Protein AF-A0A1G9N331-F1 (afdb_monomer_lite)

Organism: NCBI:txid380244

Secondary structure (DSSP, 8-state):
-HHHHHHHHHS-HHHHHHHHHHHHHHHHHHHHHTTTS-TTHHHHHHHHHHHHHHHHHHHHHHHHHHHHHHHHHHHHHHHHHHHHHHHHHHHTT--HHHHHHHHGGG--GGGHHHHHHHHHHHHHHHHHT--HHHHHHHHHHHHHHHHHHHHHHHHHHHHHHHHHHHHHHHHHHHHHHHHHTT--HHHHHHHSHHHHHHHHHHHHHHHHHHHHHHHHHHHHHTTT-

InterPro domains:
  IPR018076 Type II secretion system protein GspF domain [PF00482] (65-177)

Foldseek 3Di:
DVVVVVCVVPPDPPVVLVVVVVVLVVVVVVLVVVPPDDPPPPVLVVLSVVVSVVVVVVSVVVVVVVVLVVLLVVLLVQLLVLLVVLLVCLVVVDDNVVSCVVSVVVRDPSCVVLVVVLVVQVVVCVVVVHRNSVSSVVSSVVSVVVVVVVVVVVVVCPVVVVVVVVVVCVVVVVLVVCVVVVVVLVCCLRVPPVNVVVVVVVVVVVVVVVVVVVVVVVVVVPPPD

Radius of gyration: 25.59 Å; chains: 1; bounding box: 57×34×75 Å

Structure (mmCIF, N/CA/C/O backbone):
data_AF-A0A1G9N331-F1
#
_entry.id   AF-A0A1G9N331-F1
#
loop_
_atom_site.group_PDB
_atom_site.id
_atom_site.type_symbol
_atom_site.label_atom_id
_atom_site.label_alt_id
_atom_site.label_comp_id
_atom_site.label_asym_id
_atom_site.label_entity_id
_atom_site.label_seq_id
_atom_site.pdbx_PDB_ins_code
_atom_site.Cartn_x
_atom_site.Cartn_y
_atom_site.Cartn_z
_atom_site.occupancy
_atom_site.B_iso_or_equiv
_atom_site.auth_seq_id
_atom_site.auth_comp_id
_atom_site.auth_asym_id
_atom_site.auth_atom_id
_atom_site.pdbx_PDB_model_num
ATOM 1 N N . MET A 1 1 ? -14.350 14.350 -18.917 1.00 38.38 1 MET A N 1
ATOM 2 C CA . MET A 1 1 ? -12.890 14.160 -19.118 1.00 38.38 1 MET A CA 1
ATOM 3 C C . MET A 1 1 ? -12.088 14.062 -17.814 1.00 38.38 1 MET A C 1
ATOM 5 O O . MET A 1 1 ? -11.029 13.454 -17.820 1.00 38.38 1 MET A O 1
ATOM 9 N N . THR A 1 2 ? -12.595 14.549 -16.679 1.00 38.03 2 THR A N 1
ATOM 10 C CA . THR A 1 2 ? -11.965 14.424 -15.346 1.00 38.03 2 THR A CA 1
ATOM 11 C C . THR A 1 2 ? -12.085 13.024 -14.714 1.00 38.03 2 THR A C 1
ATOM 13 O O . THR A 1 2 ? -11.210 12.619 -13.955 1.00 38.03 2 THR A O 1
ATOM 16 N N . ALA A 1 3 ? -13.096 12.228 -15.088 1.00 32.97 3 ALA A N 1
ATOM 17 C CA . ALA A 1 3 ? -13.290 10.868 -14.565 1.00 32.97 3 ALA A CA 1
ATOM 18 C C . ALA A 1 3 ? -12.262 9.836 -15.086 1.00 32.97 3 ALA A C 1
ATOM 20 O O . ALA A 1 3 ? -11.866 8.936 -14.351 1.00 32.97 3 ALA A O 1
ATOM 21 N N . ILE A 1 4 ? -11.771 9.991 -16.323 1.00 37.34 4 ILE A N 1
ATOM 22 C CA . ILE A 1 4 ? -10.783 9.076 -16.934 1.00 37.34 4 ILE A CA 1
ATOM 23 C C . ILE A 1 4 ? -9.375 9.345 -16.375 1.00 37.34 4 ILE A C 1
ATOM 25 O O . ILE A 1 4 ? -8.626 8.409 -16.104 1.00 37.34 4 ILE A O 1
ATOM 29 N N . ALA A 1 5 ? -9.041 10.614 -16.110 1.00 38.59 5 ALA A N 1
ATOM 30 C CA . ALA A 1 5 ? -7.791 10.996 -15.451 1.00 38.59 5 ALA A CA 1
ATOM 31 C C . ALA A 1 5 ? -7.745 10.523 -13.985 1.00 38.59 5 ALA A C 1
ATOM 33 O O . ALA A 1 5 ? -6.721 10.012 -13.531 1.00 38.59 5 ALA A O 1
ATOM 34 N N . ASN A 1 6 ? -8.874 10.596 -13.267 1.00 37.88 6 ASN A N 1
ATOM 35 C CA . ASN A 1 6 ? -8.968 10.105 -11.890 1.00 37.88 6 ASN A CA 1
ATOM 36 C C . ASN A 1 6 ? -8.906 8.563 -11.810 1.00 37.88 6 ASN A C 1
ATOM 38 O O . ASN A 1 6 ? -8.289 8.009 -10.898 1.00 37.88 6 ASN A O 1
ATOM 42 N N . ALA A 1 7 ? -9.454 7.862 -12.813 1.00 34.66 7 ALA A N 1
ATOM 43 C CA . ALA A 1 7 ? -9.348 6.406 -12.948 1.00 34.66 7 ALA A CA 1
ATOM 44 C C . ALA A 1 7 ? -7.924 5.927 -13.302 1.00 34.66 7 ALA A C 1
ATOM 46 O O . ALA A 1 7 ? -7.524 4.827 -12.913 1.00 34.66 7 ALA A O 1
ATOM 47 N N . LEU A 1 8 ? -7.120 6.747 -13.993 1.00 40.50 8 LEU A N 1
ATOM 48 C CA . LEU A 1 8 ? -5.721 6.413 -14.288 1.00 40.50 8 LEU A CA 1
ATOM 49 C C . LEU A 1 8 ? -4.805 6.535 -13.060 1.00 40.50 8 LEU A C 1
ATOM 51 O O . LEU A 1 8 ? -3.861 5.756 -12.929 1.00 40.50 8 LEU A O 1
ATOM 55 N N . ILE A 1 9 ? -5.094 7.469 -12.150 1.00 45.03 9 ILE A N 1
ATOM 56 C CA . ILE A 1 9 ? -4.249 7.755 -10.979 1.00 45.03 9 ILE A CA 1
ATOM 57 C C . ILE A 1 9 ? -4.541 6.796 -9.813 1.00 45.03 9 ILE A C 1
ATOM 59 O O . ILE A 1 9 ? -3.633 6.452 -9.053 1.00 45.03 9 ILE A O 1
ATOM 63 N N . THR A 1 10 ? -5.773 6.291 -9.700 1.00 42.69 10 THR A N 1
ATOM 64 C CA . THR A 1 10 ? -6.172 5.389 -8.606 1.00 42.69 10 THR A CA 1
ATOM 65 C C . THR A 1 10 ? -5.972 3.901 -8.913 1.00 42.69 10 THR A C 1
ATOM 67 O O . THR A 1 10 ? -5.776 3.123 -7.980 1.00 42.69 10 THR A O 1
ATOM 70 N N . HIS A 1 11 ? -5.936 3.472 -10.186 1.00 41.09 11 HIS A N 1
ATOM 71 C CA . HIS A 1 11 ? -6.131 2.047 -10.498 1.00 41.09 11 HIS A CA 1
ATOM 72 C C . HIS A 1 11 ? -4.949 1.243 -11.070 1.00 41.09 11 HIS A C 1
ATOM 74 O O . HIS A 1 11 ? -5.120 0.066 -11.405 1.00 41.09 11 HIS A O 1
ATOM 80 N N . ARG A 1 12 ? -3.743 1.800 -11.210 1.00 43.41 12 ARG A N 1
ATOM 81 C CA . ARG A 1 12 ? -2.791 1.254 -12.200 1.00 43.41 12 ARG A CA 1
ATOM 82 C C . ARG A 1 12 ? -1.370 0.864 -11.711 1.00 43.41 12 ARG A C 1
ATOM 84 O O . ARG A 1 12 ? -0.446 0.976 -12.508 1.00 43.41 12 ARG A O 1
ATOM 91 N N . PRO A 1 13 ? -1.133 0.272 -10.510 1.00 45.81 13 PRO A N 1
ATOM 92 C CA . PRO A 1 13 ? 0.131 -0.451 -10.284 1.00 45.81 13 PRO A CA 1
ATOM 93 C C . PRO A 1 13 ? 0.206 -1.733 -11.135 1.00 45.81 13 PRO A C 1
ATOM 95 O O . PRO A 1 13 ? 1.289 -2.214 -11.451 1.00 45.81 13 PRO A O 1
ATOM 98 N N . LYS A 1 14 ? -0.951 -2.274 -11.554 1.00 44.72 14 LYS A N 1
ATOM 99 C CA . LYS A 1 14 ? -1.015 -3.473 -12.396 1.00 44.72 14 LYS A CA 1
ATOM 100 C C . LYS A 1 14 ? -0.490 -3.232 -13.813 1.00 44.72 14 LYS A C 1
ATOM 102 O O . LYS A 1 14 ? 0.102 -4.129 -14.393 1.00 44.72 14 LYS A O 1
ATOM 107 N N . THR A 1 15 ? -0.651 -2.034 -14.372 1.00 43.09 15 THR A N 1
ATOM 108 C CA . THR A 1 15 ? -0.362 -1.811 -15.800 1.00 43.09 15 THR A CA 1
ATOM 109 C C . THR A 1 15 ? 0.991 -1.204 -16.079 1.00 43.09 15 THR A C 1
ATOM 111 O O . THR A 1 15 ? 1.463 -1.330 -17.198 1.00 43.09 15 THR A O 1
ATOM 114 N N . THR A 1 16 ? 1.633 -0.586 -15.089 1.00 46.25 16 THR A N 1
ATOM 115 C CA . THR A 1 16 ? 3.053 -0.250 -15.206 1.00 46.25 16 THR A CA 1
ATOM 116 C C . THR A 1 16 ? 3.888 -1.527 -15.212 1.00 46.25 16 THR A C 1
ATOM 118 O O . THR A 1 16 ? 4.772 -1.658 -16.044 1.00 46.25 16 THR A O 1
ATOM 121 N N . ALA A 1 17 ? 3.544 -2.527 -14.394 1.00 43.28 17 ALA A N 1
ATOM 122 C CA . ALA A 1 17 ? 4.215 -3.828 -14.421 1.00 43.28 17 ALA A CA 1
ATOM 123 C C . ALA A 1 17 ? 3.893 -4.651 -15.679 1.00 43.28 17 ALA A C 1
ATOM 125 O O . ALA A 1 17 ? 4.803 -5.230 -16.260 1.00 43.28 17 ALA A O 1
ATOM 126 N N . ILE A 1 18 ? 2.633 -4.666 -16.140 1.00 48.22 18 ILE A N 1
ATOM 127 C CA . ILE A 1 18 ? 2.272 -5.300 -17.424 1.00 48.22 18 ILE A CA 1
ATOM 128 C C . ILE A 1 18 ? 2.959 -4.571 -18.587 1.00 48.22 18 ILE A C 1
ATOM 130 O O . ILE A 1 18 ? 3.448 -5.225 -19.496 1.00 48.22 18 ILE A O 1
ATOM 134 N N . GLY A 1 19 ? 3.067 -3.239 -18.536 1.00 45.56 19 GLY A N 1
ATOM 135 C CA . GLY A 1 19 ? 3.782 -2.441 -19.532 1.00 45.56 19 GLY A CA 1
ATOM 136 C C . GLY A 1 19 ? 5.286 -2.717 -19.551 1.00 45.56 19 GLY A C 1
ATOM 137 O O . GLY A 1 19 ? 5.849 -2.884 -20.623 1.00 45.56 19 GLY A O 1
ATOM 138 N N . ILE A 1 20 ? 5.924 -2.849 -18.384 1.00 51.94 20 ILE A N 1
ATOM 139 C CA . ILE A 1 20 ? 7.349 -3.198 -18.269 1.00 51.94 20 ILE A CA 1
ATOM 140 C C . ILE A 1 20 ? 7.597 -4.645 -18.720 1.00 51.94 20 ILE A C 1
ATOM 142 O O . ILE A 1 20 ? 8.563 -4.900 -19.431 1.00 51.94 20 ILE A O 1
ATOM 146 N N . ALA A 1 21 ? 6.719 -5.589 -18.367 1.00 45.75 21 ALA A N 1
ATOM 147 C CA . ALA A 1 21 ? 6.826 -6.985 -18.791 1.00 45.75 21 ALA A CA 1
ATOM 148 C C . ALA A 1 21 ? 6.583 -7.156 -20.300 1.00 45.75 21 ALA A C 1
ATOM 150 O O . ALA A 1 21 ? 7.308 -7.900 -20.953 1.00 45.75 21 ALA A O 1
ATOM 151 N N . LEU A 1 22 ? 5.609 -6.435 -20.866 1.00 52.19 22 LEU A N 1
ATOM 152 C CA . LEU A 1 22 ? 5.358 -6.409 -22.308 1.00 52.19 22 LEU A CA 1
ATOM 153 C C . LEU A 1 22 ? 6.488 -5.712 -23.063 1.00 52.19 22 LEU A C 1
ATOM 155 O O . LEU A 1 22 ? 6.884 -6.203 -24.111 1.00 52.19 22 LEU A O 1
ATOM 159 N N . ALA A 1 23 ? 7.048 -4.625 -22.525 1.00 52.62 23 ALA A N 1
ATOM 160 C CA . ALA A 1 23 ? 8.213 -3.966 -23.108 1.00 52.62 23 ALA A CA 1
ATOM 161 C C . ALA A 1 23 ? 9.439 -4.888 -23.085 1.00 52.62 23 ALA A C 1
ATOM 163 O O . ALA A 1 23 ? 10.118 -5.008 -24.097 1.00 52.62 23 ALA A O 1
ATOM 164 N N . ALA A 1 24 ? 9.680 -5.602 -21.980 1.00 50.00 24 ALA A N 1
ATOM 165 C CA . ALA A 1 24 ? 10.764 -6.577 -21.869 1.00 50.00 24 ALA A CA 1
ATOM 166 C C . ALA A 1 24 ? 10.575 -7.776 -22.817 1.00 50.00 24 ALA A C 1
ATOM 168 O O . ALA A 1 24 ? 11.527 -8.198 -23.469 1.00 50.00 24 ALA A O 1
ATOM 169 N N . ALA A 1 25 ? 9.350 -8.295 -22.943 1.00 46.41 25 ALA A N 1
ATOM 170 C CA . ALA A 1 25 ? 9.028 -9.382 -23.867 1.00 46.41 25 ALA A CA 1
ATOM 171 C C . ALA A 1 25 ? 9.125 -8.943 -25.339 1.00 46.41 25 ALA A C 1
ATOM 173 O O . ALA A 1 25 ? 9.640 -9.691 -26.168 1.00 46.41 25 ALA A O 1
ATOM 174 N N . ALA A 1 26 ? 8.689 -7.721 -25.660 1.00 54.09 26 ALA A N 1
ATOM 175 C CA . ALA A 1 26 ? 8.801 -7.142 -26.996 1.00 54.09 26 ALA A CA 1
ATOM 176 C C . ALA A 1 26 ? 10.262 -6.861 -27.372 1.00 54.09 26 ALA A C 1
ATOM 178 O O . ALA A 1 26 ? 10.667 -7.176 -28.486 1.00 54.09 26 ALA A O 1
ATOM 179 N N . LEU A 1 27 ? 11.074 -6.359 -26.436 1.00 55.78 27 LEU A N 1
ATOM 180 C CA . LEU A 1 27 ? 12.519 -6.189 -26.615 1.00 55.78 27 LEU A CA 1
ATOM 181 C C . LEU A 1 27 ? 13.223 -7.531 -26.830 1.00 55.78 27 LEU A C 1
ATOM 183 O O . LEU A 1 27 ? 14.037 -7.638 -27.741 1.00 55.78 27 LEU A O 1
ATOM 187 N N . ALA A 1 28 ? 12.874 -8.567 -26.061 1.00 51.00 28 ALA A N 1
ATOM 188 C CA . ALA A 1 28 ? 13.423 -9.912 -26.237 1.00 51.00 28 ALA A CA 1
ATOM 189 C C . ALA A 1 28 ? 13.033 -10.534 -27.593 1.00 51.00 28 ALA A C 1
ATOM 191 O O . ALA A 1 28 ? 13.874 -11.139 -28.260 1.00 51.00 28 ALA A O 1
ATOM 192 N N . ALA A 1 29 ? 11.784 -10.348 -28.031 1.00 51.22 29 ALA A N 1
ATOM 193 C CA . ALA A 1 29 ? 11.304 -10.812 -29.333 1.00 51.22 29 ALA A CA 1
ATOM 194 C C . ALA A 1 29 ? 11.951 -10.045 -30.501 1.00 51.22 29 ALA A C 1
ATOM 196 O O . ALA A 1 29 ? 12.333 -10.647 -31.505 1.00 51.22 29 ALA A O 1
ATOM 197 N N . TRP A 1 30 ? 12.145 -8.732 -30.353 1.00 54.28 30 TRP A N 1
ATOM 198 C CA . TRP A 1 30 ? 12.809 -7.886 -31.347 1.00 54.28 30 TRP A CA 1
ATOM 199 C C . TRP A 1 30 ? 14.305 -8.214 -31.485 1.00 54.28 30 TRP A C 1
ATOM 201 O O . TRP A 1 30 ? 14.827 -8.278 -32.601 1.00 54.28 30 TRP A O 1
ATOM 211 N N . PHE A 1 31 ? 14.972 -8.538 -30.371 1.00 48.50 31 PHE A N 1
ATOM 212 C CA . PHE A 1 31 ? 16.361 -9.011 -30.350 1.00 48.50 31 PHE A CA 1
ATOM 213 C C . PHE A 1 31 ? 16.531 -10.402 -30.967 1.00 48.50 31 PHE A C 1
ATOM 215 O O . PHE A 1 31 ? 17.514 -10.657 -31.663 1.00 48.50 31 PHE A O 1
ATOM 222 N N . ALA A 1 32 ? 15.569 -11.305 -30.756 1.00 50.97 32 ALA A N 1
ATOM 223 C CA . ALA A 1 32 ? 15.568 -12.608 -31.415 1.00 50.97 32 ALA A CA 1
ATOM 224 C C . ALA A 1 32 ? 15.441 -12.479 -32.948 1.00 50.97 32 ALA A C 1
ATOM 226 O O . ALA A 1 32 ? 16.007 -13.298 -33.671 1.00 50.97 32 ALA A O 1
ATOM 227 N N . GLY A 1 33 ? 14.773 -11.425 -33.437 1.00 46.41 33 GLY A N 1
ATOM 228 C CA . GLY A 1 33 ? 14.675 -11.087 -34.862 1.00 46.41 33 GLY A CA 1
ATOM 229 C C . GLY A 1 33 ? 15.947 -10.476 -35.471 1.00 46.41 33 GLY A C 1
ATOM 230 O O . GLY A 1 33 ? 16.222 -10.706 -36.645 1.00 46.41 33 GLY A O 1
ATOM 231 N N . HIS A 1 34 ? 16.780 -9.777 -34.687 1.00 50.09 34 HIS A N 1
ATOM 232 C CA . HIS A 1 34 ? 18.046 -9.167 -35.145 1.00 50.09 34 HIS A CA 1
ATOM 233 C C . HIS A 1 34 ? 19.212 -10.167 -35.322 1.00 50.09 34 HIS A C 1
ATOM 235 O O . HIS A 1 34 ? 20.331 -9.780 -35.661 1.00 50.09 34 HIS A O 1
ATOM 241 N N . ARG A 1 35 ? 18.964 -11.473 -35.138 1.00 48.59 35 ARG A N 1
ATOM 242 C CA . ARG A 1 35 ? 19.955 -12.569 -35.169 1.00 48.59 35 ARG A CA 1
ATOM 243 C C . ARG A 1 35 ? 20.689 -12.786 -36.502 1.00 48.59 35 ARG A C 1
ATOM 245 O O . ARG A 1 35 ? 21.523 -13.685 -36.561 1.00 48.59 35 ARG A O 1
ATOM 252 N N . HIS A 1 36 ? 20.427 -12.017 -37.558 1.00 51.34 36 HIS A N 1
ATOM 253 C CA . HIS A 1 36 ? 20.862 -12.402 -38.902 1.00 51.34 36 HIS A CA 1
ATOM 254 C C . HIS A 1 36 ? 22.159 -11.781 -39.457 1.00 51.34 36 HIS A C 1
ATOM 256 O O . HIS A 1 36 ? 22.556 -12.236 -40.526 1.00 51.34 36 HIS A O 1
ATOM 262 N N . GLN A 1 37 ? 22.859 -10.823 -38.812 1.00 53.22 37 GLN A N 1
ATOM 263 C CA . GLN A 1 37 ? 23.990 -10.142 -39.502 1.00 53.22 37 GLN A CA 1
ATOM 264 C C . GLN A 1 37 ? 25.294 -9.801 -38.730 1.00 53.22 37 GLN A C 1
ATOM 266 O O . GLN A 1 37 ? 26.187 -9.227 -39.345 1.00 53.22 37 GLN A O 1
ATOM 271 N N . GLY A 1 38 ? 25.524 -10.180 -37.461 1.00 47.31 38 GLY A N 1
ATOM 272 C CA . GLY A 1 38 ? 26.786 -9.802 -36.779 1.00 47.31 38 GLY A CA 1
ATOM 273 C C . GLY A 1 38 ? 27.326 -10.800 -35.749 1.00 47.31 38 GLY A C 1
ATOM 274 O O . GLY A 1 38 ? 26.623 -11.190 -34.822 1.00 47.31 38 GLY A O 1
ATOM 275 N N . GLY A 1 39 ? 28.606 -11.175 -35.870 1.00 49.06 39 GLY A N 1
ATOM 276 C CA . GLY A 1 39 ? 29.323 -12.173 -35.051 1.00 49.06 39 GLY A CA 1
ATOM 277 C C . GLY A 1 39 ? 29.582 -11.830 -33.570 1.00 49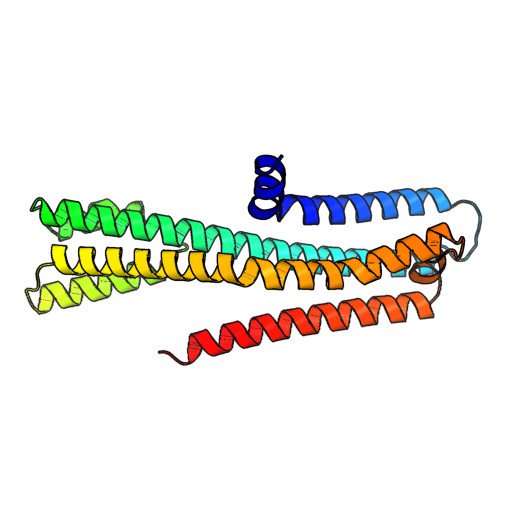.06 39 GLY A C 1
ATOM 278 O O . GLY A 1 39 ? 30.444 -12.446 -32.954 1.00 49.06 39 GLY A O 1
ATOM 279 N N . LEU A 1 40 ? 28.848 -10.883 -32.978 1.00 52.09 40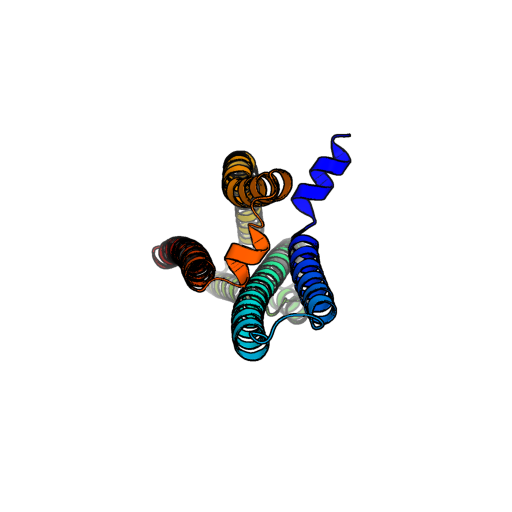 LEU A N 1
ATOM 280 C CA . LEU A 1 40 ? 28.950 -10.482 -31.559 1.00 52.09 40 LEU A CA 1
ATOM 281 C C . LEU A 1 40 ? 27.815 -11.058 -30.676 1.00 52.09 40 LEU A C 1
ATOM 283 O O . LEU A 1 40 ? 27.674 -10.706 -29.504 1.00 52.09 40 LEU A O 1
ATOM 287 N N . GLY A 1 41 ? 27.009 -11.969 -31.231 1.00 54.16 41 GLY A N 1
ATOM 288 C CA . GLY A 1 41 ? 25.762 -12.488 -30.652 1.00 54.16 41 GLY A CA 1
ATOM 289 C C . GLY A 1 41 ? 25.787 -13.084 -29.228 1.00 54.16 41 GLY A C 1
ATOM 290 O O . GLY A 1 41 ? 24.791 -12.907 -28.527 1.00 54.16 41 GLY A O 1
ATOM 291 N N . PRO A 1 42 ? 26.846 -13.766 -28.741 1.00 57.59 42 PRO A N 1
ATOM 292 C CA . PRO A 1 42 ? 26.791 -14.434 -27.433 1.00 57.59 42 PRO A CA 1
ATOM 293 C C . PRO A 1 42 ? 26.895 -13.474 -26.241 1.00 57.59 42 PRO A C 1
ATOM 295 O O . PRO A 1 42 ? 26.180 -13.634 -25.254 1.00 57.59 42 PRO A O 1
ATOM 298 N N . LEU A 1 43 ? 27.768 -12.463 -26.331 1.00 54.16 43 LEU A N 1
ATOM 299 C CA . LEU A 1 43 ? 28.013 -11.522 -25.232 1.00 54.16 43 LEU A CA 1
ATOM 300 C C . LEU A 1 43 ? 26.854 -10.533 -25.075 1.00 54.16 43 LEU A C 1
ATOM 302 O O . LEU A 1 43 ? 26.413 -10.302 -23.955 1.00 54.16 43 LEU A O 1
ATOM 306 N N . ALA A 1 44 ? 26.299 -10.040 -26.187 1.00 54.59 44 ALA A N 1
ATOM 307 C CA . ALA A 1 44 ? 25.114 -9.181 -26.176 1.00 54.59 44 ALA A CA 1
ATOM 308 C C . ALA A 1 44 ? 23.858 -9.914 -25.659 1.00 54.59 44 ALA A C 1
ATOM 310 O O . ALA A 1 44 ? 23.047 -9.338 -24.938 1.00 54.59 44 ALA A O 1
ATOM 311 N N . ALA A 1 45 ? 23.705 -11.207 -25.969 1.00 56.41 45 ALA A N 1
ATOM 312 C CA . ALA A 1 45 ? 22.609 -12.016 -25.434 1.00 56.41 45 ALA A CA 1
ATOM 313 C C . ALA A 1 45 ? 22.763 -12.285 -23.926 1.00 56.41 45 ALA A C 1
ATOM 315 O O . ALA A 1 45 ? 21.777 -12.254 -23.187 1.00 56.41 45 ALA A O 1
ATOM 316 N N . ALA A 1 46 ? 23.993 -12.513 -23.453 1.00 60.03 46 ALA A N 1
ATOM 317 C CA . ALA A 1 46 ? 24.271 -12.737 -22.038 1.00 60.03 46 ALA A CA 1
ATOM 318 C C . ALA A 1 46 ? 24.023 -11.477 -21.189 1.00 60.03 46 ALA A C 1
ATOM 320 O O . ALA A 1 46 ? 23.416 -11.577 -20.119 1.00 60.03 46 ALA A O 1
ATOM 321 N N . THR A 1 47 ? 24.428 -10.295 -21.672 1.00 57.56 47 THR A N 1
ATOM 322 C CA . THR A 1 47 ? 24.220 -9.008 -20.982 1.00 57.56 47 THR A CA 1
ATOM 323 C C . THR A 1 47 ? 22.756 -8.572 -20.995 1.00 57.56 47 THR A C 1
ATOM 325 O O . THR A 1 47 ? 22.226 -8.162 -19.960 1.00 57.56 47 THR A O 1
ATOM 328 N N . ALA A 1 48 ? 22.058 -8.738 -22.123 1.00 57.41 48 ALA A N 1
ATOM 329 C CA . ALA A 1 48 ? 20.618 -8.500 -22.203 1.00 57.41 48 ALA A CA 1
ATOM 330 C C . ALA A 1 48 ? 19.839 -9.434 -21.262 1.00 57.41 48 ALA A C 1
ATOM 332 O O . ALA A 1 48 ? 18.926 -8.991 -20.566 1.00 57.41 48 ALA A O 1
ATOM 333 N N . GLY A 1 49 ? 20.242 -10.707 -21.169 1.00 57.19 49 GLY A N 1
ATOM 334 C CA . GLY A 1 49 ? 19.656 -11.676 -20.242 1.00 57.19 49 GLY A CA 1
ATOM 335 C C . GLY A 1 49 ? 19.864 -11.310 -18.769 1.00 57.19 49 GLY A C 1
ATOM 336 O O . GLY A 1 49 ? 18.930 -11.422 -17.975 1.00 57.19 49 GLY A O 1
ATOM 337 N N . THR A 1 50 ? 21.049 -10.814 -18.395 1.00 59.22 50 THR A N 1
ATOM 338 C CA . THR A 1 50 ? 21.332 -10.398 -17.008 1.00 59.22 50 THR A CA 1
ATOM 339 C C . THR A 1 50 ? 20.580 -9.130 -16.623 1.00 59.22 50 THR A C 1
ATOM 341 O O . THR A 1 50 ? 19.998 -9.081 -15.540 1.00 59.22 50 THR A O 1
ATOM 344 N N . LEU A 1 51 ? 20.518 -8.128 -17.506 1.00 57.56 51 LEU A N 1
ATOM 345 C CA . LEU A 1 51 ? 19.725 -6.919 -17.269 1.00 57.56 51 LEU A CA 1
ATOM 346 C C . LEU A 1 51 ? 18.226 -7.230 -17.208 1.00 57.56 51 LEU A C 1
ATOM 348 O O . LEU A 1 51 ? 17.543 -6.744 -16.308 1.00 57.56 51 LEU A O 1
ATOM 352 N N . ALA A 1 52 ? 17.717 -8.088 -18.096 1.00 59.44 52 ALA A N 1
ATOM 353 C CA . ALA A 1 52 ? 16.325 -8.530 -18.064 1.00 59.44 52 ALA A CA 1
ATOM 354 C C . ALA A 1 52 ? 15.997 -9.290 -16.770 1.00 59.44 52 ALA A C 1
ATOM 356 O O . ALA A 1 52 ? 14.962 -9.030 -16.158 1.00 59.44 52 ALA A O 1
ATOM 357 N N . ALA A 1 53 ? 16.887 -10.171 -16.301 1.00 62.50 53 ALA A N 1
ATOM 358 C CA . ALA A 1 53 ? 16.719 -10.882 -15.034 1.00 62.50 53 ALA A CA 1
ATOM 359 C C . ALA A 1 53 ? 16.778 -9.935 -13.818 1.00 62.50 53 ALA A C 1
ATOM 361 O O . ALA A 1 53 ? 15.990 -10.078 -12.877 1.00 62.50 53 ALA A O 1
ATOM 362 N N . LEU A 1 54 ? 17.657 -8.927 -13.841 1.00 63.06 54 LEU A N 1
ATOM 363 C CA . LEU A 1 54 ? 17.757 -7.910 -12.790 1.00 63.06 54 LEU A CA 1
ATOM 364 C C . LEU A 1 54 ? 16.498 -7.027 -12.738 1.00 63.06 54 LEU A C 1
ATOM 366 O O . LEU A 1 54 ? 15.929 -6.814 -11.670 1.00 63.06 54 LEU A O 1
ATOM 370 N N . TYR A 1 55 ? 15.999 -6.575 -13.890 1.00 59.91 55 TYR A N 1
ATOM 371 C CA . TYR A 1 55 ? 14.743 -5.829 -13.976 1.00 59.91 55 TYR A CA 1
ATOM 372 C C . TYR A 1 55 ? 13.531 -6.680 -13.590 1.00 59.91 55 TYR A C 1
ATOM 374 O O . TYR A 1 55 ? 12.665 -6.200 -12.860 1.00 59.91 55 TYR A O 1
ATOM 382 N N . ALA A 1 56 ? 13.465 -7.941 -14.026 1.00 63.97 56 ALA A N 1
ATOM 383 C CA . ALA A 1 56 ? 12.374 -8.849 -13.683 1.00 63.97 56 ALA A CA 1
ATOM 384 C C . ALA A 1 56 ? 12.346 -9.153 -12.181 1.00 63.97 56 ALA A C 1
ATOM 386 O O . ALA A 1 56 ? 11.274 -9.156 -11.580 1.00 63.97 56 ALA A O 1
ATOM 387 N N . SER A 1 57 ? 13.506 -9.341 -11.547 1.00 63.75 57 SER A N 1
ATOM 388 C CA . SER A 1 57 ? 13.604 -9.558 -10.098 1.00 63.75 57 SER A CA 1
ATOM 389 C C . SER A 1 57 ? 13.298 -8.290 -9.290 1.00 63.75 57 SER A C 1
ATOM 391 O O . SER A 1 57 ? 12.564 -8.354 -8.299 1.00 63.75 57 SER A O 1
ATOM 393 N N . ALA A 1 58 ? 13.749 -7.114 -9.733 1.00 62.41 58 ALA A N 1
ATOM 394 C CA . ALA A 1 58 ? 13.376 -5.832 -9.130 1.00 62.41 58 ALA A CA 1
ATOM 395 C C . ALA A 1 58 ? 11.867 -5.548 -9.271 1.00 62.41 58 ALA A C 1
ATOM 397 O O . ALA A 1 58 ? 11.206 -5.155 -8.307 1.00 62.41 58 ALA A O 1
ATOM 398 N N . ALA A 1 59 ? 11.287 -5.820 -10.442 1.00 59.59 59 ALA A N 1
ATOM 399 C CA . ALA A 1 59 ? 9.857 -5.675 -10.690 1.00 59.59 59 ALA A CA 1
ATOM 400 C C . ALA A 1 59 ? 9.037 -6.686 -9.879 1.00 59.59 59 ALA A C 1
ATOM 402 O O . ALA A 1 59 ? 8.040 -6.308 -9.265 1.00 59.59 59 ALA A O 1
ATOM 403 N N . ALA A 1 60 ? 9.474 -7.946 -9.803 1.00 67.00 60 ALA A N 1
ATOM 404 C CA . ALA A 1 60 ? 8.817 -8.987 -9.021 1.00 67.00 60 ALA A CA 1
ATOM 405 C C . ALA A 1 60 ? 8.850 -8.670 -7.522 1.00 67.00 60 ALA A C 1
ATOM 407 O O . ALA A 1 60 ? 7.831 -8.792 -6.851 1.00 67.00 60 ALA A O 1
ATOM 408 N N . THR A 1 61 ? 9.978 -8.201 -6.983 1.00 65.25 61 THR A N 1
ATOM 409 C CA . THR A 1 61 ? 10.083 -7.825 -5.562 1.00 65.25 61 THR A CA 1
ATOM 410 C C . THR A 1 61 ? 9.267 -6.575 -5.237 1.00 65.25 61 THR A C 1
ATOM 412 O O . THR A 1 61 ? 8.566 -6.551 -4.220 1.00 65.25 61 THR A O 1
ATOM 415 N N . ALA A 1 62 ? 9.277 -5.560 -6.105 1.00 64.38 62 ALA A N 1
ATOM 416 C CA . ALA A 1 62 ? 8.425 -4.381 -5.969 1.00 64.38 62 ALA A CA 1
ATOM 417 C C . ALA A 1 62 ? 6.934 -4.750 -6.040 1.00 64.38 62 ALA A C 1
ATOM 419 O O . ALA A 1 62 ? 6.147 -4.300 -5.205 1.00 64.38 62 ALA A O 1
ATOM 420 N N . TRP A 1 63 ? 6.559 -5.635 -6.966 1.00 58.47 63 TRP A N 1
ATOM 421 C CA . TRP A 1 63 ? 5.209 -6.179 -7.102 1.00 58.47 63 TRP A CA 1
ATOM 422 C C . TRP A 1 63 ? 4.787 -6.962 -5.862 1.00 58.47 63 TRP A C 1
ATOM 424 O O . TRP A 1 63 ? 3.717 -6.721 -5.306 1.00 58.47 63 TRP A O 1
ATOM 434 N N . HIS A 1 64 ? 5.644 -7.855 -5.368 1.00 66.75 64 HIS A N 1
ATOM 435 C CA . HIS A 1 64 ? 5.342 -8.689 -4.211 1.00 66.75 64 HIS A CA 1
ATOM 436 C C . HIS A 1 64 ? 5.183 -7.853 -2.935 1.00 66.75 64 HIS A C 1
ATOM 438 O O . HIS A 1 64 ? 4.298 -8.124 -2.118 1.00 66.75 64 HIS A O 1
ATOM 444 N N . ARG A 1 65 ? 5.995 -6.797 -2.780 1.00 72.19 65 ARG A N 1
ATOM 445 C CA . ARG A 1 65 ? 5.863 -5.809 -1.699 1.00 72.19 65 ARG A CA 1
ATOM 446 C C . ARG A 1 65 ? 4.598 -4.968 -1.857 1.00 72.19 65 ARG A C 1
ATOM 448 O O . ARG A 1 65 ? 3.906 -4.744 -0.869 1.00 72.19 65 ARG A O 1
ATOM 455 N N . ALA A 1 66 ? 4.263 -4.535 -3.071 1.00 69.12 66 ALA A N 1
ATOM 456 C CA . ALA A 1 66 ? 3.046 -3.773 -3.341 1.00 69.12 66 ALA A CA 1
ATOM 457 C C . ALA A 1 66 ? 1.779 -4.599 -3.068 1.00 69.12 66 ALA A C 1
ATOM 459 O O . ALA A 1 66 ? 0.852 -4.100 -2.433 1.00 69.12 66 ALA A O 1
ATOM 460 N N . LEU A 1 67 ? 1.762 -5.876 -3.465 1.00 73.31 67 LEU A N 1
ATOM 461 C CA . LEU A 1 67 ? 0.672 -6.803 -3.165 1.00 73.31 67 LEU A CA 1
ATOM 462 C C . LEU A 1 67 ? 0.514 -7.031 -1.661 1.00 73.31 67 LEU A C 1
ATOM 464 O O . LEU A 1 67 ? -0.605 -6.965 -1.161 1.00 73.31 67 LEU A O 1
ATOM 468 N N . ARG A 1 68 ? 1.616 -7.251 -0.930 1.00 77.12 68 ARG A N 1
ATOM 469 C CA . ARG A 1 68 ? 1.580 -7.395 0.536 1.00 77.12 68 ARG A CA 1
ATOM 470 C C . ARG A 1 68 ? 1.071 -6.124 1.218 1.00 77.12 68 ARG A C 1
ATOM 472 O O . ARG A 1 68 ? 0.240 -6.210 2.112 1.00 77.12 68 ARG A O 1
ATOM 479 N N . ARG A 1 69 ? 1.510 -4.944 0.762 1.00 76.06 69 ARG A N 1
ATOM 480 C CA . ARG A 1 69 ? 1.022 -3.649 1.269 1.00 76.06 69 ARG A CA 1
ATOM 481 C C . ARG A 1 69 ? -0.466 -3.458 1.004 1.00 76.06 69 ARG A C 1
ATOM 483 O O . ARG A 1 69 ? -1.161 -2.973 1.886 1.00 76.06 69 ARG A O 1
ATOM 490 N N . LYS A 1 70 ? -0.952 -3.840 -0.182 1.00 76.62 70 LYS A N 1
ATOM 491 C CA . LYS A 1 70 ? -2.378 -3.761 -0.506 1.00 76.62 70 LYS A CA 1
ATOM 492 C C . LYS A 1 70 ? -3.196 -4.687 0.394 1.00 76.62 70 LYS A C 1
ATOM 494 O O . LYS A 1 70 ? -4.109 -4.209 1.045 1.00 76.62 70 LYS A O 1
ATOM 499 N N . ARG A 1 71 ? -2.811 -5.965 0.496 1.00 81.38 71 ARG A N 1
ATOM 500 C CA . ARG A 1 71 ? -3.487 -6.939 1.371 1.00 81.38 71 ARG A CA 1
ATOM 501 C C . ARG A 1 71 ? -3.552 -6.460 2.818 1.00 81.38 71 ARG A C 1
ATOM 503 O O . ARG A 1 71 ? -4.606 -6.534 3.424 1.00 81.38 71 ARG A O 1
ATOM 510 N N . ARG A 1 72 ? -2.453 -5.902 3.338 1.00 83.44 72 ARG A N 1
ATOM 511 C CA . ARG A 1 72 ? -2.421 -5.337 4.691 1.00 83.44 72 ARG A CA 1
ATOM 512 C C . ARG A 1 72 ? -3.377 -4.154 4.857 1.00 83.44 72 ARG A C 1
ATOM 514 O O . ARG A 1 72 ? -4.057 -4.097 5.865 1.00 83.44 72 ARG A O 1
ATOM 521 N N . ARG A 1 73 ? -3.459 -3.248 3.876 1.00 82.06 73 ARG A N 1
ATOM 522 C CA . ARG A 1 73 ? -4.422 -2.132 3.910 1.00 82.06 73 ARG A CA 1
ATOM 523 C C . ARG A 1 73 ? -5.863 -2.628 3.871 1.00 82.06 73 ARG A C 1
ATOM 525 O O . ARG A 1 73 ? -6.675 -2.148 4.643 1.00 82.06 73 ARG A O 1
ATOM 532 N N . ASP A 1 74 ? -6.175 -3.564 2.981 1.00 85.94 74 ASP A N 1
ATOM 533 C CA . ASP A 1 74 ? -7.528 -4.116 2.858 1.00 85.94 74 ASP A CA 1
ATOM 534 C C . ASP A 1 74 ? -7.926 -4.850 4.160 1.00 85.94 74 ASP A C 1
ATOM 536 O O . ASP A 1 74 ? -9.039 -4.688 4.648 1.00 85.94 74 ASP A O 1
ATOM 540 N N . ALA A 1 75 ? -6.982 -5.571 4.779 1.00 87.06 75 ALA A N 1
ATOM 541 C CA . ALA A 1 75 ? -7.161 -6.218 6.079 1.00 87.06 75 ALA A CA 1
ATOM 542 C C . ALA A 1 75 ? -7.308 -5.227 7.247 1.00 87.06 75 ALA A C 1
ATOM 544 O O . ALA A 1 75 ? -8.103 -5.471 8.147 1.00 87.06 75 ALA A O 1
ATOM 545 N N . GLU A 1 76 ? -6.554 -4.123 7.254 1.00 86.00 76 GLU A N 1
ATOM 546 C CA . GLU A 1 76 ? -6.675 -3.070 8.272 1.00 86.00 76 GLU A CA 1
ATOM 547 C C . GLU A 1 76 ? -8.056 -2.393 8.217 1.00 86.00 76 GLU A C 1
ATOM 549 O O . GLU A 1 76 ? -8.667 -2.236 9.272 1.00 86.00 76 GLU A O 1
ATOM 554 N N . HIS A 1 77 ? -8.581 -2.089 7.020 1.00 87.00 77 HIS A N 1
ATOM 555 C CA . HIS A 1 77 ? -9.944 -1.552 6.863 1.00 87.00 77 HIS A CA 1
ATOM 556 C C . HIS A 1 77 ? -11.004 -2.561 7.325 1.00 87.00 77 HIS A C 1
ATOM 558 O O . HIS A 1 77 ? -11.881 -2.216 8.109 1.00 87.00 77 HIS A O 1
ATOM 564 N N . ALA A 1 78 ? -10.896 -3.827 6.901 1.00 87.44 78 ALA A N 1
ATOM 565 C CA . ALA A 1 78 ? -11.829 -4.870 7.329 1.00 87.44 78 ALA A CA 1
ATOM 566 C C . ALA A 1 78 ? -11.823 -5.050 8.859 1.00 87.44 78 ALA A C 1
ATOM 568 O O . ALA A 1 78 ? -12.877 -5.159 9.473 1.00 87.44 78 ALA A O 1
ATOM 569 N N . ALA A 1 79 ? -10.646 -4.999 9.492 1.00 87.75 79 ALA A N 1
ATOM 570 C CA . ALA A 1 79 ? -10.533 -5.032 10.946 1.00 87.75 79 ALA A CA 1
ATOM 571 C C . ALA A 1 79 ? -11.196 -3.817 11.621 1.00 87.75 79 ALA A C 1
ATOM 573 O O . ALA A 1 79 ? -11.814 -3.974 12.672 1.00 87.75 79 ALA A O 1
ATOM 574 N N . ALA A 1 80 ? -11.088 -2.615 11.044 1.00 88.19 80 ALA A N 1
ATOM 575 C CA . ALA A 1 80 ? -11.764 -1.426 11.565 1.00 88.19 80 ALA A CA 1
ATOM 576 C C . ALA A 1 80 ? -13.295 -1.561 11.500 1.00 88.19 80 ALA A C 1
ATOM 578 O O . ALA A 1 80 ? -13.976 -1.222 12.472 1.00 88.19 80 ALA A O 1
ATOM 579 N N . ASP A 1 81 ? -13.825 -2.122 10.410 1.00 89.38 81 ASP A N 1
ATOM 580 C CA . ASP A 1 81 ? -15.252 -2.426 10.268 1.00 89.38 81 ASP A CA 1
ATOM 581 C C . ASP A 1 81 ? -15.716 -3.464 11.302 1.00 89.38 81 ASP A C 1
ATOM 583 O O . ASP A 1 81 ? -16.740 -3.259 11.958 1.00 89.38 81 ASP A O 1
ATOM 587 N N . THR A 1 82 ? -14.936 -4.527 11.535 1.00 89.56 82 THR A N 1
ATOM 588 C CA . THR A 1 82 ? -15.224 -5.523 12.581 1.00 89.56 82 THR A CA 1
ATOM 589 C C . THR A 1 82 ? -15.239 -4.897 13.978 1.00 89.56 82 THR A C 1
ATOM 591 O O . THR A 1 82 ? -16.137 -5.182 14.767 1.00 89.56 82 THR A O 1
ATOM 594 N N . VAL A 1 83 ? -14.292 -4.007 14.30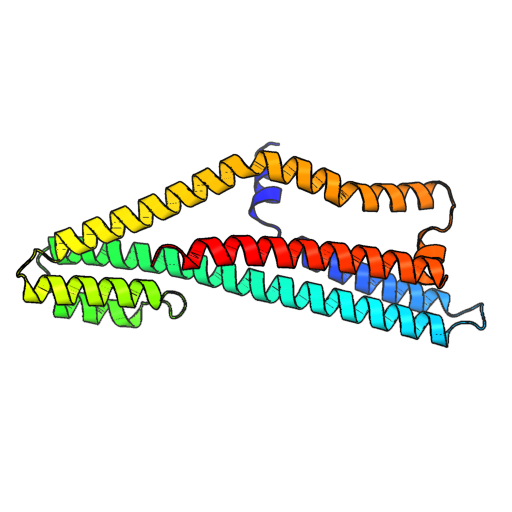3 1.00 90.50 83 VAL A N 1
ATOM 595 C CA . VAL A 1 83 ? -14.274 -3.298 15.600 1.00 90.50 83 VAL A CA 1
ATOM 596 C C . VAL A 1 83 ? -15.485 -2.376 15.744 1.00 90.50 83 VAL A C 1
ATOM 598 O O . VAL A 1 83 ? -16.081 -2.312 16.818 1.00 90.50 83 VAL A O 1
ATOM 601 N N . ALA A 1 84 ? -15.880 -1.682 14.674 1.00 90.12 84 ALA A N 1
ATOM 602 C CA . ALA A 1 84 ? -17.069 -0.836 14.681 1.00 90.12 84 ALA A CA 1
ATOM 603 C C . ALA A 1 84 ? -18.358 -1.655 14.866 1.00 90.12 84 ALA A C 1
ATOM 605 O O . ALA A 1 84 ? -19.242 -1.238 15.614 1.00 90.12 84 ALA A O 1
ATOM 606 N N . TYR A 1 85 ? -18.445 -2.829 14.235 1.00 90.06 85 TYR A N 1
ATOM 607 C CA . TYR A 1 85 ? -19.544 -3.773 14.429 1.00 90.06 85 TYR A CA 1
ATOM 608 C C . TYR A 1 85 ? -19.598 -4.285 15.874 1.00 90.06 85 TYR A C 1
ATOM 610 O O . TYR A 1 85 ? -20.649 -4.210 16.506 1.00 90.06 85 TYR A O 1
ATOM 618 N N . LEU A 1 86 ? -18.459 -4.707 16.435 1.00 90.56 86 LEU A N 1
ATOM 619 C CA . LEU A 1 86 ? -18.356 -5.122 17.838 1.00 90.56 86 LEU A CA 1
ATOM 620 C C . LEU A 1 86 ? -18.788 -4.008 18.796 1.00 90.56 86 LEU A C 1
ATOM 622 O O . LEU A 1 86 ? -19.516 -4.265 19.747 1.00 90.56 86 LEU A O 1
ATOM 626 N N . ALA A 1 87 ? -18.386 -2.760 18.543 1.00 90.94 87 ALA A N 1
ATOM 627 C CA . ALA A 1 87 ? -18.819 -1.626 19.357 1.00 90.94 87 ALA A CA 1
ATOM 628 C C . ALA A 1 87 ? -20.349 -1.464 19.355 1.00 90.94 87 ALA A C 1
ATOM 630 O O . ALA A 1 87 ? -20.935 -1.190 20.401 1.00 90.94 87 ALA A O 1
ATOM 631 N N . ALA A 1 88 ? -20.991 -1.652 18.197 1.00 90.19 88 ALA A N 1
ATOM 632 C CA . ALA A 1 88 ? -22.443 -1.574 18.063 1.00 90.19 88 ALA A CA 1
ATOM 633 C C . ALA A 1 88 ? -23.160 -2.747 18.753 1.00 90.19 88 ALA A C 1
ATOM 635 O O . ALA A 1 88 ? -24.152 -2.523 19.443 1.00 90.19 88 ALA A O 1
ATOM 636 N N . ASP A 1 89 ? -22.642 -3.968 18.615 1.00 91.69 89 ASP A N 1
ATOM 637 C CA . ASP A 1 89 ? -23.209 -5.174 19.231 1.00 91.69 89 ASP A CA 1
ATOM 638 C C . ASP A 1 89 ? -23.117 -5.123 20.769 1.00 91.69 89 ASP A C 1
ATOM 640 O O . ASP A 1 89 ? -24.097 -5.344 21.479 1.00 91.69 89 ASP A O 1
ATOM 644 N N . LEU A 1 90 ? -21.971 -4.691 21.304 1.00 90.44 90 LEU A N 1
ATOM 645 C CA . LEU A 1 90 ? -21.795 -4.463 22.743 1.00 90.44 90 LEU A CA 1
ATOM 646 C C . LEU A 1 90 ? -22.701 -3.340 23.266 1.00 90.44 90 LEU A C 1
ATOM 648 O O . LEU A 1 90 ? -23.230 -3.432 24.372 1.00 90.44 90 LEU A O 1
ATOM 652 N N . ALA A 1 91 ? -22.901 -2.275 22.483 1.00 89.38 91 ALA A N 1
ATOM 653 C CA . ALA A 1 91 ? -23.822 -1.195 22.840 1.00 89.38 91 ALA A CA 1
ATOM 654 C C . ALA A 1 91 ? -25.292 -1.650 22.835 1.00 89.38 91 ALA A C 1
ATOM 656 O O . ALA A 1 91 ? -26.100 -1.101 23.584 1.00 89.38 91 ALA A O 1
ATOM 657 N N . ALA A 1 92 ? -25.632 -2.667 22.037 1.00 91.81 92 ALA A N 1
ATOM 658 C CA . ALA A 1 92 ? -26.939 -3.320 22.056 1.00 91.81 92 ALA A CA 1
ATOM 659 C C . ALA A 1 92 ? -27.136 -4.246 23.276 1.00 91.81 92 ALA A C 1
ATOM 661 O O . ALA A 1 92 ? -28.236 -4.760 23.480 1.00 91.81 92 ALA A O 1
ATOM 662 N N . GLY A 1 93 ? -26.103 -4.422 24.108 1.00 88.75 93 GLY A N 1
ATOM 663 C CA . GLY A 1 93 ? -26.144 -5.234 25.322 1.00 88.75 93 GLY A CA 1
ATOM 664 C C . GLY A 1 93 ? -25.750 -6.694 25.111 1.00 88.75 93 GLY A C 1
ATOM 665 O O . GLY A 1 93 ? -26.001 -7.514 25.995 1.00 88.75 93 GLY A O 1
ATOM 666 N N . THR A 1 94 ? -25.151 -7.038 23.967 1.00 89.12 94 THR A N 1
ATOM 667 C CA . THR A 1 94 ? -24.614 -8.382 23.742 1.00 89.12 94 THR A CA 1
ATOM 668 C C . THR A 1 94 ? -23.465 -8.660 24.710 1.00 89.12 94 THR A C 1
ATOM 670 O O . THR A 1 94 ? -22.627 -7.796 24.977 1.00 89.12 94 THR A O 1
ATOM 673 N N . ASP A 1 95 ? -23.436 -9.882 25.243 1.00 87.31 95 ASP A N 1
ATOM 674 C CA . ASP A 1 95 ? -22.370 -10.348 26.124 1.00 87.31 95 ASP A CA 1
ATOM 675 C C . ASP A 1 95 ? -20.989 -10.238 25.435 1.00 87.31 95 ASP A C 1
ATOM 677 O O . ASP A 1 95 ? -20.843 -10.724 24.304 1.00 87.31 95 ASP A O 1
ATOM 681 N N . PRO A 1 96 ? -19.977 -9.620 26.078 1.00 83.69 96 PRO A N 1
ATOM 682 C CA . PRO A 1 96 ? -18.685 -9.376 25.448 1.00 83.69 96 PRO A CA 1
ATOM 683 C C . PRO A 1 96 ? -17.966 -10.628 24.960 1.00 83.69 96 PRO A C 1
ATOM 685 O O . PRO A 1 96 ? -17.458 -10.632 23.837 1.00 83.69 96 PRO A O 1
ATOM 688 N N . ASP A 1 97 ? -17.965 -11.699 25.752 1.00 84.81 97 ASP A N 1
ATOM 689 C CA . ASP A 1 97 ? -17.271 -12.938 25.392 1.00 84.81 97 ASP A CA 1
ATOM 690 C C . ASP A 1 97 ? -17.911 -13.582 24.159 1.00 84.81 97 ASP A C 1
ATOM 692 O O . ASP A 1 97 ? -17.217 -14.038 23.241 1.00 84.81 97 ASP A O 1
ATOM 696 N N . ARG A 1 98 ? -19.246 -13.545 24.076 1.00 86.44 98 ARG A N 1
ATOM 697 C CA . ARG A 1 98 ? -19.983 -14.021 22.903 1.00 86.44 98 ARG A CA 1
ATOM 698 C C . ARG A 1 98 ? -19.704 -13.181 21.656 1.00 86.44 98 ARG A C 1
ATOM 700 O O . ARG A 1 98 ? -19.478 -13.759 20.592 1.00 86.44 98 ARG A O 1
ATOM 707 N N . ALA A 1 99 ? -19.716 -11.854 21.773 1.00 85.31 99 ALA A N 1
ATOM 708 C CA . ALA A 1 99 ? -19.473 -10.950 20.648 1.00 85.31 99 ALA A CA 1
ATOM 709 C C . ALA A 1 99 ? -18.056 -11.135 20.072 1.00 85.31 99 ALA A C 1
ATOM 711 O O . ALA A 1 99 ? -17.881 -11.250 18.859 1.00 85.31 99 ALA A O 1
ATOM 712 N N . ILE A 1 100 ? -17.043 -11.250 20.940 1.00 83.12 100 ILE A N 1
ATOM 713 C CA . ILE A 1 100 ? -15.645 -11.471 20.537 1.00 83.12 100 ILE A CA 1
ATOM 714 C C . ILE A 1 100 ? -15.481 -12.836 19.865 1.00 83.12 100 ILE A C 1
ATOM 716 O O . ILE A 1 100 ? -14.883 -12.920 18.793 1.00 83.12 100 ILE A O 1
ATOM 720 N N . THR A 1 101 ? -16.038 -13.894 20.462 1.00 85.69 101 THR A N 1
ATOM 721 C CA . THR A 1 101 ? -15.957 -15.258 19.912 1.00 85.69 101 THR A CA 1
ATOM 722 C C . THR A 1 101 ? -16.626 -15.348 18.539 1.00 85.69 101 THR A C 1
ATOM 724 O O . THR A 1 101 ? -16.139 -16.049 17.656 1.00 85.69 101 THR A O 1
ATOM 727 N N . ALA A 1 102 ? -17.720 -14.610 18.327 1.00 84.75 102 ALA A N 1
ATOM 728 C CA . ALA A 1 102 ? -18.398 -14.549 17.035 1.00 84.75 102 ALA A CA 1
ATOM 729 C C . ALA A 1 102 ? -17.579 -13.811 15.961 1.00 84.75 102 ALA A C 1
ATOM 731 O O . ALA A 1 102 ? -17.679 -14.156 14.788 1.00 84.75 102 ALA A O 1
ATOM 732 N N . ALA A 1 103 ? -16.764 -12.825 16.347 1.00 82.62 103 ALA A N 1
ATOM 733 C CA . ALA A 1 103 ? -15.949 -12.032 15.425 1.00 82.62 103 ALA A CA 1
ATOM 734 C C . ALA A 1 103 ? -14.551 -12.620 15.151 1.00 82.62 103 ALA A C 1
ATOM 736 O O . ALA A 1 103 ? -13.914 -12.252 14.163 1.00 82.62 103 ALA A O 1
ATOM 737 N N . GLU A 1 104 ? -14.050 -13.515 16.007 1.00 80.12 104 GLU A N 1
ATOM 738 C CA . GLU A 1 104 ? -12.718 -14.118 15.872 1.00 80.12 104 GLU A CA 1
ATOM 739 C C . GLU A 1 104 ? -12.470 -14.840 14.526 1.00 80.12 104 GLU A C 1
ATOM 741 O O . GLU A 1 104 ? -11.386 -14.650 13.964 1.00 80.12 104 GLU A O 1
ATOM 746 N N . PRO A 1 105 ? -13.426 -15.606 13.955 1.00 79.75 105 PRO A N 1
ATOM 747 C CA . PRO A 1 105 ? -13.233 -16.297 12.676 1.00 79.75 105 PRO A CA 1
ATOM 748 C C . PRO A 1 105 ? -13.068 -15.356 11.477 1.00 79.75 105 PRO A C 1
ATOM 750 O O . PRO A 1 105 ? -12.378 -15.702 10.519 1.00 79.75 105 PRO A O 1
ATOM 753 N N . ASP A 1 106 ? -13.679 -14.171 11.538 1.00 78.38 106 ASP A N 1
ATOM 754 C CA . ASP A 1 106 ? -13.694 -13.198 10.442 1.00 78.38 106 ASP A CA 1
ATOM 755 C C . ASP A 1 106 ? -12.479 -12.259 10.469 1.00 78.38 106 ASP A C 1
ATOM 757 O O . ASP A 1 106 ? -12.319 -11.405 9.591 1.00 78.38 106 ASP A O 1
ATOM 761 N N . TRP A 1 107 ? -11.586 -12.408 11.456 1.00 81.38 107 TRP A N 1
ATOM 762 C CA . TRP A 1 107 ? -10.430 -11.532 11.576 1.00 81.38 107 TRP A CA 1
ATOM 763 C C . TRP A 1 107 ? -9.385 -11.814 10.484 1.00 81.38 107 TRP A C 1
ATOM 765 O O . TRP A 1 107 ? -8.840 -12.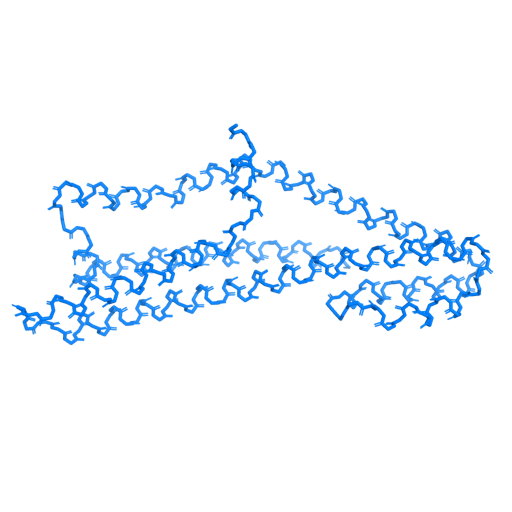921 10.411 1.00 81.38 107 TRP A O 1
ATOM 775 N N . PRO A 1 108 ? -9.006 -10.822 9.659 1.00 81.31 108 PRO A N 1
ATOM 776 C CA . PRO A 1 108 ? -8.028 -11.053 8.608 1.00 81.31 108 PRO A CA 1
ATOM 777 C C . PRO A 1 108 ? -6.634 -11.286 9.208 1.00 81.31 108 PRO A C 1
ATOM 779 O O . PRO A 1 108 ? -6.148 -10.502 10.030 1.00 81.31 108 PRO A O 1
ATOM 782 N N . ALA A 1 109 ? -5.955 -12.352 8.767 1.00 81.81 109 ALA A N 1
ATOM 783 C CA . ALA A 1 109 ? -4.641 -12.755 9.280 1.00 81.81 109 ALA A CA 1
ATOM 784 C C . ALA A 1 109 ? -3.595 -11.630 9.169 1.00 81.81 109 ALA A C 1
ATOM 786 O O . ALA A 1 109 ? -2.746 -11.452 10.045 1.00 81.81 109 ALA A O 1
ATOM 787 N N . GLU A 1 110 ? -3.677 -10.817 8.115 1.00 82.31 110 GLU A N 1
ATOM 788 C CA . GLU A 1 110 ? -2.801 -9.670 7.890 1.00 82.31 110 GLU A CA 1
ATOM 789 C C . GLU A 1 110 ? -3.024 -8.498 8.873 1.00 82.31 110 GLU A C 1
ATOM 791 O O . GLU A 1 110 ? -2.160 -7.621 8.957 1.00 82.31 110 GLU A O 1
ATOM 796 N N . ALA A 1 111 ? -4.118 -8.493 9.649 1.00 84.50 111 ALA A N 1
ATOM 797 C CA . ALA A 1 111 ? -4.428 -7.497 10.682 1.00 84.50 111 ALA A CA 1
ATOM 798 C C . ALA A 1 111 ? -4.222 -8.017 12.119 1.00 84.50 111 ALA A C 1
ATOM 800 O O . ALA A 1 111 ? -4.810 -7.488 13.068 1.00 84.50 111 ALA A O 1
ATOM 801 N N . ALA A 1 112 ? -3.370 -9.031 12.313 1.00 85.19 112 ALA A N 1
ATOM 802 C CA . ALA A 1 112 ? -3.096 -9.627 13.625 1.00 85.19 112 ALA A CA 1
ATOM 803 C C . ALA A 1 112 ? -2.689 -8.602 14.705 1.00 85.19 112 ALA A C 1
A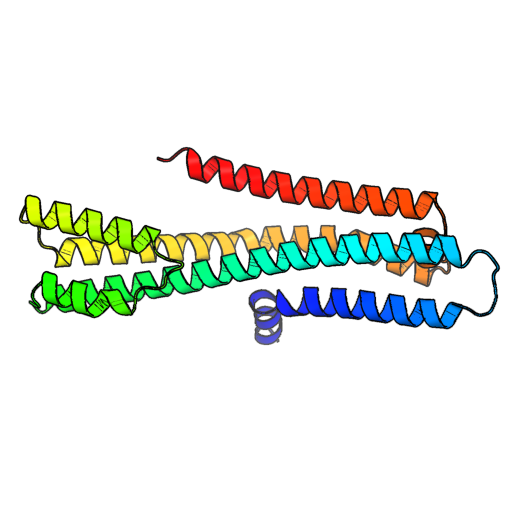TOM 805 O O . ALA A 1 112 ? -3.065 -8.745 15.866 1.00 85.19 112 ALA A O 1
ATOM 806 N N . ALA A 1 113 ? -1.968 -7.538 14.331 1.00 85.56 113 ALA A N 1
ATOM 807 C CA . ALA A 1 113 ? -1.569 -6.485 15.266 1.00 85.56 113 ALA A CA 1
ATOM 808 C C . ALA A 1 113 ? -2.773 -5.703 15.822 1.00 85.56 113 ALA A C 1
ATOM 810 O O . ALA A 1 113 ? -2.805 -5.381 17.007 1.00 85.56 113 ALA A O 1
ATOM 811 N N . THR A 1 114 ? -3.775 -5.417 14.987 1.00 86.56 114 THR A N 1
ATOM 812 C CA . THR A 1 114 ? -5.004 -4.732 15.412 1.00 86.56 114 THR A CA 1
ATOM 813 C C . THR A 1 114 ? -5.842 -5.640 16.312 1.00 86.56 114 THR A C 1
ATOM 815 O O . THR A 1 114 ? -6.313 -5.179 17.348 1.00 86.56 114 THR A O 1
ATOM 818 N N . ALA A 1 115 ? -5.928 -6.939 15.998 1.00 86.50 115 ALA A N 1
ATOM 819 C CA . ALA A 1 115 ? -6.574 -7.926 16.871 1.00 86.50 115 ALA A CA 1
ATOM 820 C C . ALA A 1 115 ? -5.887 -8.004 18.236 1.00 86.50 115 ALA A C 1
ATOM 822 O O . ALA A 1 115 ? -6.550 -8.004 19.267 1.00 86.50 115 ALA A O 1
ATOM 823 N N . ALA A 1 116 ? -4.552 -8.053 18.258 1.00 87.50 116 ALA A N 1
ATOM 824 C CA . ALA A 1 116 ? -3.791 -8.093 19.502 1.00 87.50 116 ALA A CA 1
ATOM 825 C C . ALA A 1 116 ? -4.045 -6.848 20.368 1.00 87.50 116 ALA A C 1
ATOM 827 O O . ALA A 1 116 ? -4.268 -6.984 21.568 1.00 87.50 116 ALA A O 1
ATOM 828 N N . ARG A 1 117 ? -4.083 -5.650 19.764 1.00 87.88 117 ARG A N 1
ATOM 829 C CA . ARG A 1 117 ? -4.426 -4.406 20.476 1.00 87.88 117 ARG A CA 1
ATOM 830 C C . ARG A 1 117 ? -5.851 -4.422 21.024 1.00 87.88 117 ARG A C 1
ATOM 832 O O . ARG A 1 117 ? -6.042 -4.031 22.169 1.00 87.88 117 ARG A O 1
ATOM 839 N N . LEU A 1 118 ? -6.825 -4.886 20.238 1.00 89.19 118 LEU A N 1
ATOM 840 C CA . LEU A 1 118 ? -8.215 -5.018 20.681 1.00 89.19 118 LEU A CA 1
ATOM 841 C C . LEU A 1 118 ? -8.324 -5.977 21.874 1.00 89.19 118 LEU A C 1
ATOM 843 O O . LEU A 1 118 ? -8.888 -5.605 22.896 1.00 89.19 118 LEU A O 1
ATOM 847 N N . ARG A 1 119 ? -7.738 -7.180 21.777 1.00 88.75 119 ARG A N 1
ATOM 848 C CA . ARG A 1 119 ? -7.745 -8.165 22.872 1.00 88.75 119 ARG A CA 1
ATOM 849 C C . ARG A 1 119 ? -7.095 -7.614 24.139 1.00 88.75 119 ARG A C 1
ATOM 851 O O . ARG A 1 119 ? -7.653 -7.773 25.215 1.00 88.75 119 ARG A O 1
ATOM 858 N N . ALA A 1 120 ? -5.953 -6.936 24.012 1.00 88.06 120 ALA A N 1
ATOM 859 C CA . ALA A 1 120 ? -5.289 -6.302 25.149 1.00 88.06 120 ALA A CA 1
ATOM 860 C C . ALA A 1 120 ? -6.166 -5.211 25.786 1.00 88.06 120 ALA A C 1
ATOM 862 O O . ALA A 1 120 ? -6.314 -5.178 27.003 1.00 88.06 120 ALA A O 1
ATOM 863 N N . ALA A 1 121 ? -6.792 -4.355 24.972 1.00 87.62 121 ALA A N 1
ATOM 864 C CA . ALA A 1 121 ? -7.690 -3.313 25.462 1.00 87.62 121 ALA A CA 1
ATOM 865 C C . ALA A 1 121 ? -8.920 -3.893 26.181 1.00 87.62 121 ALA A C 1
ATOM 867 O O . ALA A 1 121 ? -9.323 -3.367 27.213 1.00 87.62 121 ALA A O 1
ATOM 868 N N . LEU A 1 122 ? -9.491 -4.985 25.665 1.00 88.12 122 LEU A N 1
ATOM 869 C CA . LEU A 1 122 ? -10.641 -5.662 26.267 1.00 88.12 122 LEU A CA 1
ATOM 870 C C . LEU A 1 122 ? -10.285 -6.410 27.555 1.00 88.12 122 LEU A C 1
ATOM 872 O O . LEU A 1 122 ? -11.051 -6.343 28.510 1.00 88.12 122 LEU A O 1
ATOM 876 N N . ALA A 1 123 ? -9.116 -7.051 27.623 1.00 87.94 123 ALA A N 1
ATOM 877 C CA . ALA A 1 123 ? -8.627 -7.666 28.857 1.00 87.94 123 ALA A CA 1
ATOM 878 C C . ALA A 1 123 ? -8.467 -6.620 29.973 1.00 87.94 123 ALA A C 1
ATOM 880 O O . ALA A 1 123 ? -8.976 -6.800 31.076 1.00 87.94 123 ALA A O 1
ATOM 881 N N . ILE A 1 124 ? -7.861 -5.472 29.648 1.00 88.69 124 ILE A N 1
ATOM 882 C CA . ILE A 1 124 ? -7.731 -4.338 30.574 1.00 88.69 124 ILE A CA 1
ATOM 883 C C . ILE A 1 124 ? -9.113 -3.793 30.976 1.00 88.69 124 ILE A C 1
ATOM 885 O O . ILE A 1 124 ? -9.332 -3.451 32.137 1.00 88.69 124 ILE A O 1
ATOM 889 N N . ALA A 1 125 ? -10.065 -3.724 30.039 1.00 87.88 125 ALA A N 1
ATOM 890 C CA . ALA A 1 125 ? -11.434 -3.296 30.327 1.00 87.88 125 ALA A CA 1
ATOM 891 C C . ALA A 1 125 ? -12.127 -4.222 31.331 1.00 87.88 125 ALA A C 1
ATOM 893 O O . ALA A 1 125 ? -12.783 -3.737 32.250 1.00 87.88 125 ALA A O 1
ATOM 894 N N . ALA A 1 126 ? -11.963 -5.535 31.155 1.00 87.31 126 ALA A N 1
ATOM 895 C CA . ALA A 1 126 ? -12.538 -6.553 32.022 1.00 87.31 126 ALA A CA 1
ATOM 896 C C . ALA A 1 126 ? -11.954 -6.479 33.441 1.00 87.31 126 ALA A C 1
ATOM 898 O O . ALA A 1 126 ? -12.707 -6.541 34.410 1.00 87.31 126 ALA A O 1
ATOM 899 N N . GLU A 1 127 ? -10.642 -6.262 33.572 1.00 88.75 127 GLU A N 1
ATOM 900 C CA . GLU A 1 127 ? -9.979 -6.079 34.872 1.00 88.75 127 GLU A CA 1
ATOM 901 C C . GLU A 1 127 ? -10.436 -4.803 35.599 1.00 88.75 127 GLU A C 1
ATOM 903 O O . GLU A 1 127 ? -10.590 -4.801 36.819 1.00 88.75 127 GLU A O 1
ATOM 908 N N . LEU A 1 128 ? -10.679 -3.717 34.857 1.00 89.19 128 LEU A N 1
ATOM 909 C CA . LEU A 1 128 ? -11.071 -2.413 35.409 1.00 89.19 128 LEU A CA 1
ATOM 910 C C . LEU A 1 128 ? -12.593 -2.215 35.523 1.00 89.19 128 LEU A C 1
ATOM 912 O O . LEU A 1 128 ? -13.033 -1.171 36.006 1.00 89.19 128 LEU A O 1
ATOM 916 N N . GLY A 1 129 ? -13.402 -3.167 35.049 1.00 84.38 129 GLY A N 1
ATOM 917 C CA . GLY A 1 129 ? -14.859 -3.021 34.954 1.00 84.38 129 GLY A CA 1
ATOM 918 C C . GLY A 1 129 ? -15.305 -1.893 34.012 1.00 84.38 129 GLY A C 1
ATOM 919 O O . GLY A 1 129 ? -16.385 -1.326 34.182 1.00 84.38 129 GLY A O 1
ATOM 920 N N . ALA A 1 130 ? -14.466 -1.520 33.043 1.00 86.31 130 ALA A N 1
ATOM 921 C CA . ALA A 1 130 ? -14.752 -0.438 32.112 1.00 86.31 130 ALA A CA 1
ATOM 922 C C . ALA A 1 130 ? -15.759 -0.882 31.032 1.00 86.31 130 ALA A C 1
ATOM 924 O O . ALA A 1 130 ? -15.721 -2.028 30.580 1.00 86.31 130 ALA A O 1
ATOM 925 N N . PRO A 1 131 ? -16.640 0.018 30.552 1.00 87.44 131 PRO A N 1
ATOM 926 C CA . PRO A 1 131 ? -17.614 -0.316 29.518 1.00 87.44 131 PRO A CA 1
ATOM 927 C C . PRO A 1 131 ? -16.918 -0.683 28.196 1.00 87.44 131 PRO A C 1
ATOM 929 O O . PRO A 1 131 ? -16.413 0.183 27.478 1.00 87.44 131 PRO A O 1
ATOM 932 N N . ALA A 1 132 ? -16.932 -1.976 27.852 1.00 85.88 132 ALA A N 1
ATOM 933 C CA . ALA A 1 132 ? -16.293 -2.523 26.651 1.00 85.88 132 ALA A CA 1
ATOM 934 C C . ALA A 1 132 ? -16.808 -1.872 25.353 1.00 85.88 132 ALA A C 1
ATOM 936 O O . ALA A 1 132 ? -16.027 -1.612 24.439 1.00 85.88 132 ALA A O 1
ATOM 937 N N . ALA A 1 133 ? -18.099 -1.525 25.303 1.00 87.62 133 ALA A N 1
ATOM 938 C CA . ALA A 1 133 ? -18.705 -0.822 24.172 1.00 87.62 133 ALA A CA 1
ATOM 939 C C . ALA A 1 133 ? -18.031 0.535 23.893 1.00 87.62 133 ALA A C 1
ATOM 941 O O . ALA A 1 133 ? -17.722 0.855 22.746 1.00 87.62 133 ALA A O 1
ATOM 942 N N . GLU A 1 134 ? -17.743 1.314 24.940 1.00 89.50 134 GLU A N 1
ATOM 943 C CA . GLU A 1 134 ? -17.099 2.626 24.819 1.00 89.50 134 GLU A CA 1
ATOM 944 C C . GLU A 1 134 ? -15.637 2.499 24.375 1.00 89.50 134 GLU A C 1
ATOM 946 O O . GLU A 1 134 ? -15.166 3.283 23.552 1.00 89.50 134 GLU A O 1
ATOM 951 N N . LEU A 1 135 ? -14.925 1.485 24.873 1.00 90.81 135 LEU A N 1
ATOM 952 C CA . LEU A 1 135 ? -13.552 1.189 24.459 1.00 90.81 135 LEU A CA 1
ATOM 953 C C . LEU A 1 135 ? -13.474 0.762 22.990 1.00 90.81 135 LEU A C 1
ATOM 955 O O . LEU A 1 135 ? -12.667 1.316 22.241 1.00 90.81 135 LEU A O 1
ATOM 959 N N . CYS A 1 136 ? -14.340 -0.156 22.552 1.00 88.88 136 CYS A N 1
ATOM 960 C CA . CYS A 1 136 ? -14.432 -0.558 21.147 1.00 88.88 136 CYS A CA 1
ATOM 961 C C . CYS A 1 136 ? -14.808 0.622 20.246 1.00 88.88 136 CYS A C 1
ATOM 963 O O . CYS A 1 136 ? -14.214 0.790 19.183 1.00 88.88 136 CYS A O 1
ATOM 965 N N . ARG A 1 137 ? -15.736 1.485 20.683 1.00 90.94 137 ARG A N 1
ATOM 966 C CA . ARG A 1 137 ? -16.117 2.696 19.947 1.00 90.94 137 ARG A CA 1
ATOM 967 C C . ARG A 1 137 ? -14.939 3.655 19.789 1.00 90.94 137 ARG A C 1
ATOM 969 O O . ARG A 1 137 ? -14.655 4.081 18.676 1.00 90.94 137 ARG A O 1
ATOM 976 N N . ARG A 1 138 ? -14.205 3.935 20.870 1.00 91.06 138 ARG A N 1
ATOM 977 C CA . ARG A 1 138 ? -12.991 4.770 20.825 1.00 91.06 138 ARG A CA 1
ATOM 978 C C . ARG A 1 138 ? -11.921 4.184 19.917 1.00 91.06 138 ARG A C 1
ATOM 980 O O . ARG A 1 138 ? -11.267 4.929 19.194 1.00 91.06 138 ARG A O 1
ATOM 987 N N . LEU A 1 139 ? -11.744 2.865 19.936 1.00 91.00 139 LEU A N 1
ATOM 988 C CA . LEU A 1 139 ? -10.805 2.200 19.041 1.00 91.00 139 LEU A CA 1
ATOM 989 C C . LEU A 1 139 ? -11.256 2.309 17.576 1.00 91.00 139 LEU A C 1
ATOM 991 O O . LEU A 1 139 ? -10.433 2.622 16.722 1.00 91.00 139 LEU A O 1
ATOM 995 N N . ALA A 1 140 ? -12.544 2.110 17.283 1.00 90.25 140 ALA A N 1
ATOM 996 C CA . ALA A 1 140 ? -13.099 2.297 15.942 1.00 90.25 140 ALA A CA 1
ATOM 997 C C . ALA A 1 140 ? -12.917 3.741 15.443 1.00 90.25 140 ALA A C 1
ATOM 999 O O . ALA A 1 140 ? -12.485 3.953 14.310 1.00 90.25 140 ALA A O 1
ATOM 1000 N N . ASP A 1 141 ? -13.191 4.729 16.298 1.00 92.00 141 ASP A N 1
ATOM 1001 C CA . ASP A 1 141 ? -12.999 6.147 15.989 1.00 92.00 141 ASP A CA 1
ATOM 1002 C C . ASP A 1 141 ? -11.515 6.449 15.717 1.00 92.00 141 ASP A C 1
ATOM 1004 O O . ASP A 1 141 ? -11.183 7.050 14.696 1.00 92.00 141 ASP A O 1
ATOM 1008 N N . HIS A 1 142 ? -10.603 5.926 16.544 1.00 92.31 142 HIS A N 1
ATOM 1009 C CA . HIS A 1 142 ? -9.159 6.073 16.347 1.00 92.31 142 HIS A CA 1
ATOM 1010 C C . HIS A 1 142 ? -8.661 5.455 15.026 1.00 92.31 142 HIS A C 1
ATOM 1012 O O . HIS A 1 142 ? -7.833 6.044 14.321 1.00 92.31 142 HIS A O 1
ATOM 1018 N N . LEU A 1 143 ? -9.171 4.275 14.654 1.00 89.38 143 LEU A N 1
ATOM 1019 C CA . LEU A 1 143 ? -8.841 3.634 13.377 1.00 89.38 143 LEU A CA 1
ATOM 1020 C C . LEU A 1 143 ? -9.334 4.480 12.191 1.00 89.38 143 LEU A C 1
ATOM 1022 O O . LEU A 1 143 ? -8.561 4.742 11.267 1.00 89.38 143 LEU A O 1
ATOM 1026 N N . ARG A 1 144 ? -10.565 5.004 12.256 1.00 89.06 144 ARG A N 1
ATOM 1027 C CA . ARG A 1 144 ? -11.130 5.898 11.229 1.00 89.06 144 ARG A CA 1
ATOM 1028 C C . ARG A 1 144 ? -10.358 7.205 11.097 1.00 89.06 144 ARG A C 1
ATOM 1030 O O . ARG A 1 144 ? -10.105 7.663 9.984 1.00 89.06 144 ARG A O 1
ATOM 1037 N N . GLU A 1 145 ? -9.963 7.818 12.208 1.00 91.56 145 GLU A N 1
ATOM 1038 C CA . GLU A 1 145 ? -9.134 9.027 12.199 1.00 91.56 145 GLU A CA 1
ATOM 1039 C C . GLU A 1 145 ? -7.785 8.772 11.521 1.00 91.56 145 GLU A C 1
ATOM 1041 O O . GLU A 1 145 ? -7.336 9.573 10.697 1.00 91.56 145 GLU A O 1
ATOM 1046 N N . THR A 1 146 ? -7.172 7.622 11.807 1.00 88.94 146 THR A N 1
ATOM 1047 C CA . THR A 1 146 ? -5.911 7.201 11.187 1.00 88.94 146 THR A CA 1
ATOM 1048 C C . THR A 1 146 ? -6.068 7.012 9.676 1.00 88.94 146 THR A C 1
ATOM 1050 O O . THR A 1 146 ? -5.231 7.473 8.893 1.00 88.94 146 THR A O 1
ATOM 1053 N N . GLU A 1 147 ? -7.157 6.388 9.229 1.00 87.44 147 GLU A N 1
ATOM 1054 C CA . GLU A 1 147 ? -7.482 6.243 7.806 1.00 87.44 147 GLU A CA 1
ATOM 1055 C C . GLU A 1 147 ? -7.694 7.596 7.120 1.00 87.44 147 GLU A C 1
ATOM 1057 O O . GLU A 1 147 ? -7.124 7.851 6.054 1.00 87.44 147 GLU A O 1
ATOM 1062 N N . GLN A 1 148 ? -8.446 8.503 7.746 1.00 89.75 148 GLN A N 1
ATOM 1063 C CA . GLN A 1 148 ? -8.662 9.852 7.224 1.00 89.75 148 GLN A CA 1
ATOM 1064 C C . GLN A 1 148 ? -7.356 10.647 7.144 1.00 89.75 148 GLN A C 1
ATOM 1066 O O . GLN A 1 148 ? -7.113 11.326 6.143 1.00 89.75 148 GLN A O 1
ATOM 1071 N N . ALA A 1 149 ? -6.493 10.554 8.157 1.00 88.00 149 ALA A N 1
ATOM 1072 C CA . ALA A 1 149 ? -5.173 11.177 8.147 1.00 88.00 149 ALA A CA 1
ATOM 1073 C C . ALA A 1 149 ? -4.314 10.633 6.993 1.00 88.00 149 ALA A C 1
ATOM 1075 O O . ALA A 1 149 ? -3.718 11.407 6.241 1.00 88.00 149 ALA A O 1
ATOM 1076 N N . ASN A 1 150 ? -4.328 9.315 6.775 1.00 85.81 150 ASN A N 1
ATOM 1077 C CA . ASN A 1 150 ? -3.631 8.671 5.662 1.00 85.81 150 ASN A CA 1
ATOM 1078 C C . ASN A 1 150 ? -4.175 9.101 4.292 1.00 85.81 150 ASN A C 1
ATOM 1080 O O . ASN A 1 150 ? -3.392 9.320 3.360 1.00 85.81 150 ASN A O 1
ATOM 1084 N N . ALA A 1 151 ? -5.496 9.238 4.159 1.00 84.62 151 ALA A N 1
ATOM 1085 C CA . ALA A 1 151 ? -6.145 9.710 2.939 1.00 84.62 151 ALA A CA 1
ATOM 1086 C C . ALA A 1 151 ? -5.782 11.173 2.642 1.00 84.62 151 ALA A C 1
ATOM 1088 O O . ALA A 1 151 ? -5.421 11.503 1.510 1.00 84.62 151 ALA A O 1
ATOM 1089 N N . ARG A 1 152 ? -5.783 12.037 3.667 1.00 87.88 152 ARG A N 1
ATOM 1090 C CA . ARG A 1 152 ? -5.337 13.437 3.561 1.00 87.88 152 ARG A CA 1
ATOM 1091 C C . ARG A 1 152 ? -3.865 13.523 3.159 1.00 87.88 152 ARG A C 1
ATOM 1093 O O . ARG A 1 152 ? -3.537 14.270 2.242 1.00 87.88 152 ARG A O 1
ATOM 1100 N N . ALA A 1 153 ? -2.998 12.708 3.759 1.00 86.31 153 ALA A N 1
ATOM 1101 C CA . ALA A 1 153 ? -1.586 12.640 3.389 1.00 86.31 153 ALA A CA 1
ATOM 1102 C C . ALA A 1 153 ? -1.389 12.186 1.927 1.00 86.31 153 ALA A C 1
ATOM 1104 O O . ALA A 1 153 ? -0.571 12.753 1.199 1.00 86.31 153 ALA A O 1
ATOM 1105 N N . HIS A 1 154 ? -2.171 11.210 1.449 1.00 79.00 154 HIS A N 1
ATOM 1106 C CA . HIS A 1 154 ? -2.151 10.810 0.034 1.00 79.00 154 HIS A CA 1
ATOM 1107 C C . HIS A 1 154 ? -2.622 11.938 -0.892 1.00 79.00 154 HIS A C 1
ATOM 1109 O O . HIS A 1 154 ? -2.031 12.142 -1.951 1.00 79.00 154 HIS A O 1
ATOM 1115 N N . ALA A 1 155 ? -3.652 12.690 -0.497 1.00 83.56 155 ALA A N 1
ATOM 1116 C CA . ALA A 1 155 ? -4.145 13.820 -1.277 1.00 83.56 155 ALA A CA 1
ATOM 1117 C C . ALA A 1 155 ? -3.108 14.953 -1.358 1.00 83.56 155 ALA A C 1
ATOM 1119 O O . ALA A 1 155 ? -2.837 15.465 -2.442 1.00 83.56 155 ALA A O 1
ATOM 1120 N N . GLN A 1 156 ? -2.463 15.299 -0.240 1.00 88.75 156 GLN A N 1
ATOM 1121 C CA . GLN A 1 156 ? -1.431 16.342 -0.197 1.00 88.75 156 GLN A CA 1
ATOM 1122 C C . GLN A 1 156 ? -0.183 15.965 -1.006 1.00 88.75 156 GLN A C 1
ATOM 1124 O O . GLN A 1 156 ? 0.398 16.801 -1.699 1.00 88.75 156 GLN A O 1
ATOM 1129 N N . THR A 1 157 ? 0.206 14.689 -0.983 1.00 87.19 157 THR A N 1
ATOM 1130 C CA . THR A 1 157 ? 1.369 14.202 -1.740 1.00 87.19 157 THR A CA 1
ATOM 1131 C C . THR A 1 157 ? 1.099 14.030 -3.236 1.00 87.19 157 THR A C 1
ATOM 1133 O O . THR A 1 157 ? 2.048 13.826 -3.991 1.00 87.19 157 THR A O 1
ATOM 1136 N N . ALA A 1 158 ? -0.146 14.165 -3.713 1.00 81.06 158 ALA A N 1
ATOM 1137 C CA . ALA A 1 158 ? -0.475 14.024 -5.134 1.00 81.06 158 ALA A CA 1
ATOM 1138 C C . ALA A 1 158 ? 0.263 15.043 -6.024 1.00 81.06 158 ALA A C 1
ATOM 1140 O O . ALA A 1 158 ? 0.745 14.688 -7.103 1.00 81.06 158 ALA A O 1
ATOM 1141 N N . SER A 1 159 ? 0.422 16.285 -5.552 1.00 84.44 159 SER A N 1
ATOM 1142 C CA . SER A 1 159 ? 1.162 17.330 -6.275 1.00 84.44 159 SER A CA 1
ATOM 1143 C C . SER A 1 159 ? 2.655 16.991 -6.389 1.00 84.44 159 SER A C 1
ATOM 1145 O O . SER A 1 159 ? 3.194 16.911 -7.494 1.00 84.44 159 SER A O 1
ATOM 1147 N N . ILE A 1 160 ? 3.297 16.653 -5.261 1.00 83.44 160 ILE A N 1
ATOM 1148 C CA . ILE A 1 160 ? 4.716 16.247 -5.207 1.00 83.44 160 ILE A CA 1
ATOM 1149 C C . ILE A 1 160 ? 4.954 14.986 -6.046 1.00 83.44 160 ILE A C 1
ATOM 1151 O O . ILE A 1 160 ? 5.969 14.844 -6.722 1.00 83.44 160 ILE A O 1
ATOM 1155 N N . ARG A 1 161 ? 3.997 14.057 -6.047 1.00 77.06 161 ARG A N 1
ATOM 1156 C CA . ARG A 1 161 ? 4.093 12.833 -6.839 1.00 77.06 161 ARG A CA 1
ATOM 1157 C C . ARG A 1 161 ? 4.005 13.104 -8.336 1.00 77.06 161 ARG A C 1
ATOM 1159 O O . ARG A 1 161 ? 4.633 12.382 -9.100 1.00 77.06 161 ARG A O 1
ATOM 1166 N N . THR A 1 162 ? 3.256 14.121 -8.755 1.00 80.06 162 THR A N 1
ATOM 1167 C CA . THR A 1 162 ? 3.130 14.489 -10.171 1.00 80.06 162 THR A CA 1
ATOM 1168 C C . THR A 1 162 ? 4.435 15.086 -10.695 1.00 80.06 162 THR A C 1
ATOM 1170 O O . THR A 1 162 ? 4.908 14.679 -11.754 1.00 80.06 162 THR A O 1
ATOM 1173 N N . THR A 1 163 ? 5.073 15.978 -9.932 1.00 83.62 163 THR A N 1
ATOM 1174 C CA . THR A 1 163 ? 6.383 16.537 -10.305 1.00 83.62 163 THR A CA 1
ATOM 1175 C C . THR A 1 163 ? 7.473 15.469 -10.277 1.00 83.62 163 THR A C 1
ATOM 1177 O O . THR A 1 163 ? 8.248 15.358 -11.225 1.00 83.62 163 THR A O 1
ATOM 1180 N N . ALA A 1 164 ? 7.483 14.608 -9.256 1.00 78.12 164 ALA A N 1
ATOM 1181 C CA . ALA A 1 164 ? 8.388 13.466 -9.201 1.00 78.12 164 ALA A CA 1
ATOM 1182 C C . ALA A 1 164 ? 8.173 12.509 -10.385 1.00 78.12 164 ALA A C 1
ATOM 1184 O O . ALA A 1 164 ? 9.142 12.060 -10.988 1.00 78.12 164 ALA A O 1
ATOM 1185 N N . ALA A 1 165 ? 6.922 12.225 -10.762 1.00 73.94 165 ALA A N 1
ATOM 1186 C CA . ALA A 1 165 ? 6.615 11.395 -11.924 1.00 73.94 165 ALA A CA 1
ATOM 1187 C C . ALA A 1 165 ? 7.143 12.015 -13.226 1.00 73.94 165 ALA A C 1
ATOM 1189 O O . ALA A 1 165 ? 7.655 11.285 -14.070 1.00 73.94 165 ALA A O 1
ATOM 1190 N N . LEU A 1 166 ? 7.080 13.342 -13.368 1.00 82.12 166 LEU A N 1
ATOM 1191 C CA . LEU A 1 166 ? 7.630 14.054 -14.521 1.00 82.12 166 LEU A CA 1
ATOM 1192 C C . LEU A 1 166 ? 9.162 13.942 -14.581 1.00 82.12 166 LEU A C 1
ATOM 1194 O O . LEU A 1 166 ? 9.708 13.616 -15.632 1.00 82.12 166 LEU A O 1
ATOM 1198 N N . LEU A 1 167 ? 9.849 14.125 -13.449 1.00 82.38 167 LEU A N 1
ATOM 1199 C CA . LEU A 1 167 ? 11.305 13.952 -13.357 1.00 82.38 167 LEU A CA 1
ATOM 1200 C C . LEU A 1 167 ? 11.738 12.506 -13.627 1.00 82.38 167 LEU A C 1
ATOM 1202 O O . LEU A 1 167 ? 12.746 12.281 -14.285 1.00 82.38 167 LEU A O 1
ATOM 1206 N N . ILE A 1 168 ? 10.960 11.525 -13.164 1.00 77.81 168 ILE A N 1
ATOM 1207 C CA . ILE A 1 168 ? 11.202 10.099 -13.426 1.00 77.81 168 ILE A CA 1
ATOM 1208 C C . ILE A 1 168 ? 10.930 9.746 -14.897 1.00 77.81 168 ILE A C 1
ATOM 1210 O O . ILE A 1 168 ? 11.571 8.849 -15.438 1.00 77.81 168 ILE A O 1
ATOM 1214 N N . ALA A 1 169 ? 10.000 10.440 -15.559 1.00 76.88 169 ALA A N 1
ATOM 1215 C CA . ALA A 1 169 ? 9.704 10.243 -16.977 1.00 76.88 169 ALA A CA 1
ATOM 1216 C C . ALA A 1 169 ? 10.727 10.919 -17.907 1.00 76.88 169 ALA A C 1
ATOM 1218 O O . ALA A 1 169 ? 10.875 10.506 -19.057 1.00 76.88 169 ALA A O 1
ATOM 1219 N N . LEU A 1 170 ? 11.456 11.929 -17.422 1.00 82.44 170 LEU A N 1
ATOM 1220 C CA . LEU A 1 170 ? 12.393 12.720 -18.220 1.00 82.44 170 LEU A CA 1
ATOM 1221 C C . LEU A 1 170 ? 13.498 11.889 -18.914 1.00 82.44 170 LEU A C 1
ATOM 1223 O O . LEU A 1 170 ? 13.721 12.108 -20.104 1.00 82.44 170 LEU A O 1
ATOM 1227 N N . PRO A 1 171 ? 14.153 10.902 -18.267 1.00 74.19 171 PRO A N 1
ATOM 1228 C CA . PRO A 1 171 ? 15.152 10.058 -18.926 1.00 74.19 171 PRO A CA 1
ATOM 1229 C C . PRO A 1 171 ? 14.566 9.231 -20.074 1.00 74.19 171 PRO A C 1
ATOM 1231 O O . PRO A 1 171 ? 15.209 9.066 -21.106 1.00 74.19 171 PRO A O 1
ATOM 1234 N N . LEU A 1 172 ? 13.328 8.747 -19.924 1.00 76.69 172 LEU A N 1
ATOM 1235 C CA . LEU A 1 172 ? 12.635 7.996 -20.975 1.00 76.69 172 LEU A CA 1
ATOM 1236 C C . LEU A 1 172 ? 12.335 8.891 -22.178 1.00 76.69 172 LEU A C 1
ATOM 1238 O O . LEU A 1 172 ? 12.531 8.473 -23.317 1.00 76.69 172 LEU A O 1
ATOM 1242 N N . ALA A 1 173 ? 11.915 10.134 -21.923 1.00 77.50 173 ALA A N 1
ATOM 1243 C CA . ALA A 1 173 ? 11.738 11.128 -22.974 1.00 77.50 173 ALA A CA 1
ATOM 1244 C C . ALA A 1 173 ? 13.065 11.425 -23.693 1.00 77.50 173 ALA A C 1
ATOM 1246 O O . ALA A 1 173 ? 13.084 11.488 -24.918 1.00 77.50 173 ALA A O 1
ATOM 1247 N N . GLY A 1 174 ? 14.175 11.530 -22.955 1.00 80.19 174 GLY A N 1
ATOM 1248 C CA . GLY A 1 174 ? 15.514 11.722 -23.522 1.00 80.19 174 GLY A CA 1
ATOM 1249 C C . GLY A 1 174 ? 15.965 10.573 -24.429 1.00 80.19 174 GLY A C 1
ATOM 1250 O O . GLY A 1 174 ? 16.435 10.825 -25.535 1.00 80.19 174 GLY A O 1
ATOM 1251 N N . ILE A 1 175 ? 15.763 9.318 -24.010 1.00 76.00 175 ILE A N 1
ATOM 1252 C CA . ILE A 1 175 ? 16.057 8.135 -24.839 1.00 76.00 175 ILE A CA 1
ATOM 1253 C C . ILE A 1 175 ? 15.195 8.143 -26.109 1.00 76.00 175 ILE A C 1
ATOM 1255 O O . ILE A 1 175 ? 15.714 7.931 -27.202 1.00 76.00 175 ILE A O 1
ATOM 1259 N N . GLY A 1 176 ? 13.897 8.444 -25.982 1.00 78.00 176 GLY A N 1
ATOM 1260 C CA . GLY A 1 176 ? 12.990 8.538 -27.129 1.00 78.00 176 GLY A CA 1
ATOM 1261 C C . GLY A 1 176 ? 13.393 9.630 -28.124 1.00 78.00 176 GLY A C 1
ATOM 1262 O O . GLY A 1 176 ? 13.368 9.403 -29.330 1.00 78.00 176 GLY A O 1
ATOM 1263 N N . PHE A 1 177 ? 13.823 10.794 -27.628 1.00 78.56 177 PHE A N 1
ATOM 1264 C CA . PHE A 1 177 ? 14.352 11.870 -28.467 1.00 78.56 177 PHE A CA 1
ATOM 1265 C C . PHE A 1 177 ? 15.662 11.488 -29.162 1.00 78.56 177 PHE A C 1
ATOM 1267 O O . PHE A 1 177 ? 15.820 11.792 -30.342 1.00 78.56 177 PHE A O 1
ATOM 1274 N N . GLY A 1 178 ? 16.582 10.813 -28.465 1.00 79.12 178 GLY A N 1
ATOM 1275 C CA . GLY A 1 178 ? 17.826 10.319 -29.063 1.00 79.12 178 GLY A CA 1
ATOM 1276 C C . GLY A 1 178 ? 17.569 9.361 -30.226 1.00 79.12 178 GLY A C 1
ATOM 1277 O O . GLY A 1 178 ? 18.224 9.461 -31.261 1.00 79.12 178 GLY A O 1
ATOM 1278 N N . GLU A 1 179 ? 16.555 8.507 -30.099 1.00 77.12 179 GLU A N 1
ATOM 1279 C CA . GLU A 1 179 ? 16.190 7.569 -31.160 1.00 77.12 179 GLU A CA 1
ATOM 1280 C C . GLU A 1 179 ? 15.475 8.228 -32.339 1.00 77.12 179 GLU A C 1
ATOM 1282 O O . GLU A 1 179 ? 15.771 7.920 -33.490 1.00 77.12 179 GLU A O 1
ATOM 1287 N N . LEU A 1 180 ? 14.604 9.208 -32.076 1.00 80.50 180 LEU A N 1
ATOM 1288 C CA . LEU A 1 180 ? 13.994 10.035 -33.126 1.00 80.50 180 LEU A CA 1
ATOM 1289 C C . LEU A 1 180 ? 15.037 10.809 -33.946 1.00 80.50 180 LEU A C 1
ATOM 1291 O O . LEU A 1 180 ? 14.814 11.074 -35.125 1.00 80.50 180 LEU A O 1
ATOM 1295 N N . LEU A 1 181 ? 16.167 11.163 -33.332 1.00 85.56 181 LEU A N 1
ATOM 1296 C CA . LEU A 1 181 ? 17.293 11.830 -33.987 1.00 85.56 181 LEU A CA 1
ATOM 1297 C C . LEU A 1 181 ? 18.241 10.857 -34.712 1.00 85.56 181 LEU A C 1
ATOM 1299 O O . LEU A 1 181 ? 19.202 11.312 -35.329 1.00 85.56 181 LEU A O 1
ATOM 1303 N N . GLY A 1 182 ? 17.985 9.545 -34.659 1.00 78.50 182 GLY A N 1
ATOM 1304 C CA . GLY A 1 182 ? 18.809 8.526 -35.314 1.00 78.50 182 GLY A CA 1
ATOM 1305 C C . GLY A 1 182 ? 20.145 8.262 -34.617 1.00 78.50 182 GLY A C 1
ATOM 1306 O O . GLY A 1 182 ? 21.091 7.826 -35.264 1.00 78.50 182 GLY A O 1
ATOM 1307 N N . ALA A 1 183 ? 20.253 8.539 -33.313 1.00 77.44 183 ALA A N 1
ATOM 1308 C CA . ALA A 1 183 ? 21.477 8.287 -32.549 1.00 77.44 183 ALA A CA 1
ATOM 1309 C C . ALA A 1 183 ? 21.706 6.797 -32.218 1.00 77.44 183 ALA A C 1
ATOM 1311 O O . ALA A 1 183 ? 22.698 6.484 -31.558 1.00 77.44 183 ALA A O 1
ATOM 1312 N N . ASP A 1 184 ? 20.788 5.906 -32.620 1.00 77.38 184 ASP A N 1
ATOM 1313 C CA . ASP A 1 184 ? 20.778 4.482 -32.261 1.00 77.38 184 ASP A CA 1
ATOM 1314 C C . ASP A 1 184 ? 21.031 4.288 -30.750 1.00 77.38 184 ASP A C 1
ATOM 1316 O O . ASP A 1 184 ? 21.830 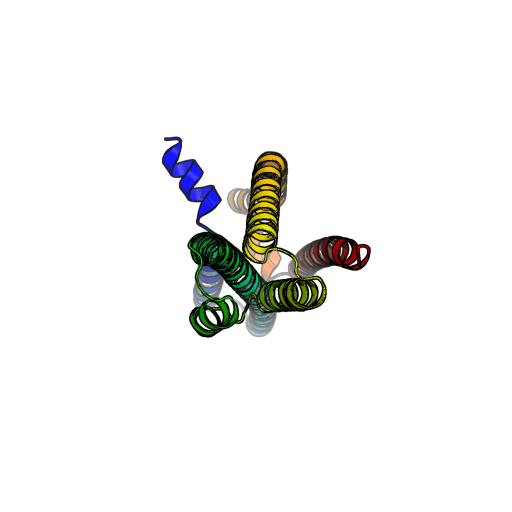3.460 -30.303 1.00 77.38 184 ASP A O 1
ATOM 1320 N N . ALA A 1 185 ? 20.363 5.103 -29.927 1.00 73.69 185 ALA A N 1
ATOM 1321 C CA . ALA A 1 185 ? 20.566 5.198 -28.487 1.00 73.69 185 ALA A CA 1
ATOM 1322 C C . ALA A 1 185 ? 20.284 3.863 -27.791 1.00 73.69 185 ALA A C 1
ATOM 1324 O O . ALA A 1 185 ? 20.991 3.493 -26.851 1.00 73.69 185 ALA A O 1
ATOM 1325 N N . LEU A 1 186 ? 19.281 3.117 -28.266 1.00 68.69 186 LEU A N 1
ATOM 1326 C CA . LEU A 1 186 ? 18.977 1.777 -27.766 1.00 68.69 186 LEU A CA 1
ATOM 1327 C C . LEU A 1 186 ? 20.067 0.772 -28.141 1.00 68.69 186 LEU A C 1
ATOM 1329 O O . LEU A 1 186 ? 20.473 -0.025 -27.291 1.00 68.69 186 LEU A O 1
ATOM 1333 N N . ALA A 1 187 ? 20.577 0.830 -29.374 1.00 70.44 187 ALA A N 1
ATOM 1334 C CA . ALA A 1 187 ? 21.678 -0.026 -29.797 1.00 70.44 187 ALA A CA 1
ATOM 1335 C C . ALA A 1 187 ? 22.950 0.295 -29.000 1.00 70.44 187 ALA A C 1
ATOM 1337 O O . ALA A 1 187 ? 23.617 -0.616 -28.521 1.00 70.44 187 ALA A O 1
ATOM 1338 N N . PHE A 1 188 ? 23.246 1.571 -28.748 1.00 72.81 188 PHE A N 1
ATOM 1339 C CA . PHE A 1 188 ? 24.362 1.976 -27.899 1.00 72.81 188 PHE A CA 1
ATOM 1340 C C . PHE A 1 188 ? 24.189 1.507 -26.447 1.00 72.81 188 PHE A C 1
ATOM 1342 O O . PHE A 1 188 ? 25.110 0.919 -25.884 1.00 72.81 188 PHE A O 1
ATOM 1349 N N . LEU A 1 189 ? 23.020 1.713 -25.827 1.00 67.75 189 LEU A N 1
ATOM 1350 C CA . LEU A 1 189 ? 22.785 1.301 -24.437 1.00 67.75 189 LEU A CA 1
ATOM 1351 C C . LEU A 1 189 ? 22.907 -0.215 -24.237 1.00 67.75 189 LEU A C 1
ATOM 1353 O O . LEU A 1 189 ? 23.370 -0.653 -23.184 1.00 67.75 189 LEU A O 1
ATOM 1357 N N . LEU A 1 190 ? 22.460 -1.003 -25.219 1.00 66.56 190 LEU A N 1
ATOM 1358 C CA . LEU A 1 190 ? 22.326 -2.456 -25.091 1.00 66.56 190 LEU A CA 1
ATOM 1359 C C . LEU A 1 190 ? 23.484 -3.240 -25.722 1.00 66.56 190 LEU A C 1
ATOM 1361 O O . LEU A 1 190 ? 23.758 -4.354 -25.279 1.00 66.56 190 LEU A O 1
ATOM 1365 N N . ALA A 1 191 ? 24.172 -2.686 -26.724 1.00 66.06 191 ALA A N 1
ATOM 1366 C CA . ALA A 1 191 ? 25.260 -3.362 -27.435 1.00 66.06 191 ALA A CA 1
ATOM 1367 C C . ALA A 1 191 ? 26.660 -2.833 -27.080 1.00 66.06 191 ALA A C 1
ATOM 1369 O O . ALA A 1 191 ? 27.638 -3.546 -27.302 1.00 66.06 191 ALA A O 1
ATOM 1370 N N . ASN A 1 192 ? 26.787 -1.627 -26.508 1.00 66.44 192 ASN A N 1
ATOM 1371 C CA . ASN A 1 192 ? 28.086 -1.061 -26.134 1.00 66.44 192 ASN A CA 1
ATOM 1372 C C . ASN A 1 192 ? 28.379 -1.258 -24.629 1.00 66.44 192 ASN A C 1
ATOM 1374 O O . ASN A 1 192 ? 27.544 -0.887 -23.798 1.00 66.44 192 ASN A O 1
ATOM 1378 N N . PRO A 1 193 ? 29.571 -1.750 -24.224 1.00 61.94 193 PRO A N 1
ATOM 1379 C CA . PRO A 1 193 ? 29.930 -1.923 -22.809 1.00 61.94 193 PRO A CA 1
ATOM 1380 C C . PRO A 1 193 ? 29.791 -0.653 -21.956 1.00 61.94 193 PRO A C 1
ATOM 1382 O O . PRO A 1 193 ? 29.364 -0.738 -20.805 1.00 61.94 193 PRO A O 1
ATOM 1385 N N . LEU A 1 194 ? 30.095 0.531 -22.504 1.00 68.00 194 LEU A N 1
ATOM 1386 C CA . LEU A 1 194 ? 29.922 1.798 -21.778 1.00 68.00 194 LEU A CA 1
ATOM 1387 C C . LEU A 1 194 ? 28.440 2.147 -21.559 1.00 68.00 194 LEU A C 1
ATOM 1389 O O . LEU A 1 194 ? 28.083 2.661 -20.500 1.00 68.00 194 LEU A O 1
ATOM 1393 N N . GLY A 1 195 ? 27.574 1.828 -22.526 1.00 65.06 195 GLY A N 1
ATOM 1394 C CA . GLY A 1 195 ? 26.124 2.007 -22.413 1.00 65.06 195 GLY A CA 1
ATOM 1395 C C . GLY A 1 195 ? 25.520 1.107 -21.335 1.00 65.06 195 GLY A C 1
ATOM 1396 O O . GLY A 1 195 ? 24.741 1.567 -20.499 1.00 65.06 195 GLY A O 1
ATOM 1397 N N . ILE A 1 196 ? 25.977 -0.145 -21.275 1.00 64.50 196 ILE A N 1
ATOM 1398 C CA . ILE A 1 196 ? 25.577 -1.114 -20.249 1.00 64.50 196 ILE A CA 1
ATOM 1399 C C . ILE A 1 196 ? 26.018 -0.648 -18.855 1.00 64.50 196 ILE A C 1
ATOM 1401 O O . ILE A 1 196 ? 25.224 -0.689 -17.915 1.00 64.50 196 ILE A O 1
ATOM 1405 N N . ALA A 1 197 ? 27.257 -0.168 -18.710 1.00 65.25 197 ALA A N 1
ATOM 1406 C CA . ALA A 1 197 ? 27.762 0.351 -17.439 1.00 65.25 197 ALA A CA 1
ATOM 1407 C C . ALA A 1 197 ? 26.960 1.573 -16.956 1.00 65.25 197 ALA A C 1
ATOM 1409 O O . ALA A 1 197 ? 26.605 1.661 -15.777 1.00 65.25 197 ALA A O 1
ATOM 1410 N N . ALA A 1 198 ? 26.612 2.487 -17.866 1.00 71.62 198 ALA A N 1
ATOM 1411 C CA . ALA A 1 198 ? 25.769 3.638 -17.557 1.00 71.62 198 ALA A CA 1
ATOM 1412 C C . ALA A 1 198 ? 24.350 3.214 -17.131 1.00 71.62 198 ALA A C 1
ATOM 1414 O O . ALA A 1 198 ? 23.842 3.698 -16.118 1.00 71.62 198 ALA A O 1
ATOM 1415 N N . ALA A 1 199 ? 23.737 2.261 -17.841 1.00 67.56 199 ALA A N 1
ATOM 1416 C CA . ALA A 1 199 ? 22.419 1.725 -17.502 1.00 67.56 199 ALA A CA 1
ATOM 1417 C C . ALA A 1 199 ? 22.413 1.030 -16.131 1.00 67.56 199 ALA A C 1
ATOM 1419 O O . ALA A 1 199 ? 21.543 1.293 -15.299 1.00 67.56 199 ALA A O 1
ATOM 1420 N N . ALA A 1 200 ? 23.418 0.193 -15.861 1.00 64.88 200 ALA A N 1
ATOM 1421 C CA . ALA A 1 200 ? 23.583 -0.474 -14.573 1.00 64.88 200 ALA A CA 1
ATOM 1422 C C . ALA A 1 200 ? 23.757 0.539 -13.431 1.00 64.88 200 ALA A C 1
ATOM 1424 O O . ALA A 1 200 ? 23.139 0.394 -12.375 1.00 64.88 200 ALA A O 1
ATOM 1425 N N . THR A 1 201 ? 24.535 1.599 -13.664 1.00 67.94 201 THR A N 1
ATOM 1426 C CA . THR A 1 201 ? 24.730 2.691 -12.701 1.00 67.94 201 THR A CA 1
ATOM 1427 C C . THR A 1 201 ? 23.409 3.403 -12.408 1.00 67.94 201 THR A C 1
ATOM 1429 O O . THR A 1 201 ? 23.042 3.556 -11.244 1.00 67.94 201 THR A O 1
ATOM 1432 N N . ALA A 1 202 ? 22.642 3.764 -13.440 1.00 68.31 202 ALA A N 1
ATOM 1433 C CA . ALA A 1 202 ? 21.339 4.410 -13.283 1.00 68.31 202 ALA A CA 1
ATOM 1434 C C . ALA A 1 202 ? 20.356 3.551 -12.464 1.00 68.31 202 ALA A C 1
ATOM 1436 O O . ALA A 1 202 ? 19.729 4.047 -11.526 1.00 68.31 202 ALA A O 1
ATOM 1437 N N . VAL A 1 203 ? 20.272 2.249 -12.758 1.00 66.69 203 VAL A N 1
ATOM 1438 C CA . VAL A 1 203 ? 19.439 1.300 -11.999 1.00 66.69 203 VAL A CA 1
ATOM 1439 C C . VAL A 1 203 ? 19.909 1.179 -10.551 1.00 66.69 203 VAL A C 1
ATOM 1441 O O . VAL A 1 203 ? 19.082 1.187 -9.637 1.00 66.69 203 VAL A O 1
ATOM 1444 N N . GLY A 1 204 ? 21.223 1.108 -10.329 1.00 66.12 204 GLY A N 1
ATOM 1445 C CA . GLY A 1 204 ? 21.817 1.055 -8.996 1.00 66.12 204 GLY A CA 1
ATOM 1446 C C . GLY A 1 204 ? 21.448 2.273 -8.151 1.00 66.12 204 GLY A C 1
ATOM 1447 O O . GLY A 1 204 ? 20.956 2.119 -7.032 1.00 66.12 204 GLY A O 1
ATOM 1448 N N . LEU A 1 205 ? 21.590 3.480 -8.707 1.00 72.44 205 LEU A N 1
ATOM 1449 C CA . LEU A 1 205 ? 21.185 4.721 -8.043 1.00 72.44 205 LEU A CA 1
ATOM 1450 C C . LEU A 1 205 ? 19.676 4.762 -7.760 1.00 72.44 205 LEU A C 1
ATOM 1452 O O . LEU A 1 205 ? 19.266 5.145 -6.662 1.00 72.44 205 LEU A O 1
ATOM 1456 N N . GLN A 1 206 ? 18.842 4.317 -8.703 1.00 70.38 206 GLN A N 1
ATOM 1457 C CA . GLN A 1 206 ? 17.390 4.261 -8.516 1.00 70.38 206 GLN A CA 1
ATOM 1458 C C . GLN A 1 206 ? 17.003 3.313 -7.367 1.00 70.38 206 GLN A C 1
ATOM 1460 O O . GLN A 1 206 ? 16.170 3.656 -6.522 1.00 70.38 206 GLN A O 1
ATOM 1465 N N . ALA A 1 207 ? 17.620 2.129 -7.312 1.00 64.31 207 ALA A N 1
ATOM 1466 C CA . ALA A 1 207 ? 17.387 1.139 -6.267 1.00 64.31 207 ALA A CA 1
ATOM 1467 C C . ALA A 1 207 ? 17.872 1.629 -4.895 1.00 64.31 207 ALA A C 1
ATOM 1469 O O . ALA A 1 207 ? 17.149 1.478 -3.907 1.00 64.31 207 ALA A O 1
ATOM 1470 N N . ALA A 1 208 ? 19.045 2.267 -4.838 1.00 69.75 208 ALA A N 1
ATOM 1471 C CA . ALA A 1 208 ? 19.581 2.869 -3.620 1.00 69.75 208 ALA A CA 1
ATOM 1472 C C . ALA A 1 208 ? 18.651 3.965 -3.076 1.00 69.75 208 ALA A C 1
ATOM 1474 O O . ALA A 1 208 ? 18.320 3.957 -1.891 1.00 69.75 208 ALA A O 1
ATOM 1475 N N . GLY A 1 209 ? 18.138 4.845 -3.944 1.00 69.38 209 GLY A N 1
ATOM 1476 C CA . GLY A 1 209 ? 17.167 5.874 -3.559 1.00 69.38 209 GLY A CA 1
ATOM 1477 C C . GLY A 1 209 ? 15.867 5.288 -2.992 1.00 69.38 209 GLY A C 1
ATOM 1478 O O . GLY A 1 209 ? 15.371 5.731 -1.950 1.00 69.38 209 GLY A O 1
ATOM 1479 N N . ALA A 1 210 ? 15.333 4.242 -3.630 1.00 68.00 210 ALA A N 1
ATOM 1480 C CA . ALA A 1 210 ? 14.137 3.551 -3.149 1.00 68.00 210 ALA A CA 1
ATOM 1481 C C . ALA A 1 210 ? 14.369 2.838 -1.805 1.00 68.00 210 ALA A C 1
ATOM 1483 O O . ALA A 1 210 ? 13.507 2.889 -0.924 1.00 68.00 210 ALA A O 1
ATOM 1484 N N . ALA A 1 211 ? 15.528 2.193 -1.631 1.00 66.62 211 ALA A N 1
ATOM 1485 C CA . ALA A 1 211 ? 15.912 1.541 -0.382 1.00 66.62 211 ALA A CA 1
ATOM 1486 C C . ALA A 1 211 ? 16.081 2.556 0.755 1.00 66.62 211 ALA A C 1
ATOM 1488 O O . ALA A 1 211 ? 15.560 2.336 1.846 1.00 66.62 211 ALA A O 1
ATOM 1489 N N . TRP A 1 212 ? 16.720 3.695 0.483 1.00 72.88 212 TRP A N 1
ATOM 1490 C CA . TRP A 1 212 ? 16.893 4.764 1.462 1.00 72.88 212 TRP A CA 1
ATOM 1491 C C . TRP A 1 212 ? 15.549 5.364 1.886 1.00 72.88 212 TRP A C 1
ATOM 1493 O O . TRP A 1 212 ? 15.274 5.488 3.077 1.00 72.88 212 TRP A O 1
ATOM 1503 N N . THR A 1 213 ? 14.650 5.635 0.938 1.00 75.00 213 THR A N 1
ATOM 1504 C CA . THR A 1 213 ? 13.308 6.142 1.267 1.00 75.00 213 THR A CA 1
ATOM 1505 C C . THR A 1 213 ? 12.528 5.131 2.113 1.00 75.00 213 THR A C 1
ATOM 1507 O O . THR A 1 213 ? 11.860 5.501 3.075 1.00 75.00 213 THR A O 1
ATOM 1510 N N . ALA A 1 214 ? 12.635 3.834 1.800 1.00 70.06 214 ALA A N 1
ATOM 1511 C CA . ALA A 1 214 ? 12.016 2.785 2.605 1.00 70.06 214 ALA A CA 1
ATOM 1512 C C . ALA A 1 214 ? 12.615 2.698 4.020 1.00 70.06 214 ALA A C 1
ATOM 1514 O O . ALA A 1 214 ? 11.862 2.512 4.974 1.00 70.06 214 ALA A O 1
ATOM 1515 N N . ALA A 1 215 ? 13.932 2.864 4.157 1.00 72.19 215 ALA A N 1
ATOM 1516 C CA . ALA A 1 215 ? 14.618 2.882 5.445 1.00 72.19 215 ALA A CA 1
ATOM 1517 C C . ALA A 1 215 ? 14.203 4.088 6.303 1.00 72.19 215 ALA A C 1
ATOM 1519 O O . ALA A 1 215 ? 13.896 3.906 7.476 1.00 72.19 215 ALA A O 1
ATOM 1520 N N . LEU A 1 216 ? 14.097 5.285 5.711 1.00 78.19 216 LEU A N 1
ATOM 1521 C CA . LEU A 1 216 ? 13.617 6.496 6.395 1.00 78.19 216 LEU A CA 1
ATOM 1522 C C . LEU A 1 216 ? 12.183 6.339 6.914 1.00 78.19 216 LEU A C 1
ATOM 1524 O O . LEU A 1 216 ? 11.869 6.741 8.029 1.00 78.19 216 LEU A O 1
ATOM 1528 N N . ILE A 1 217 ? 11.299 5.729 6.121 1.00 77.94 217 ILE A N 1
ATOM 1529 C CA . ILE A 1 217 ? 9.921 5.466 6.555 1.00 77.94 217 ILE A CA 1
ATOM 1530 C C . ILE A 1 217 ? 9.903 4.431 7.690 1.00 77.94 217 ILE A C 1
ATOM 1532 O O . ILE A 1 217 ? 9.136 4.574 8.640 1.00 77.94 217 ILE A O 1
ATOM 1536 N N . ALA A 1 218 ? 10.748 3.399 7.609 1.00 75.12 218 ALA A N 1
ATOM 1537 C CA . ALA A 1 218 ? 10.837 2.370 8.641 1.00 75.12 218 ALA A CA 1
ATOM 1538 C C . ALA A 1 218 ? 11.375 2.920 9.973 1.00 75.12 218 ALA A C 1
ATOM 1540 O O . ALA A 1 218 ? 10.845 2.556 11.020 1.00 75.12 218 ALA A O 1
ATOM 1541 N N . SER A 1 219 ? 12.358 3.828 9.947 1.00 80.19 219 SER A N 1
ATOM 1542 C CA . SER A 1 219 ? 12.942 4.407 11.165 1.00 80.19 219 SER A CA 1
ATOM 1543 C C . SER A 1 219 ? 11.971 5.293 11.946 1.00 80.19 219 SER A C 1
ATOM 1545 O O . SER A 1 219 ? 12.074 5.387 13.165 1.00 80.19 219 SER A O 1
ATOM 1547 N N . VAL A 1 220 ? 11.004 5.925 11.273 1.00 76.44 220 VAL A N 1
ATOM 1548 C CA . VAL A 1 220 ? 9.959 6.715 11.950 1.00 76.44 220 VAL A CA 1
ATOM 1549 C C . VAL A 1 220 ? 8.971 5.808 12.696 1.00 76.44 220 VAL A C 1
ATOM 1551 O O . VAL A 1 220 ? 8.474 6.183 13.753 1.00 76.44 220 VAL A O 1
ATOM 1554 N N . GLY A 1 221 ? 8.718 4.593 12.199 1.00 59.19 221 GLY A N 1
ATOM 1555 C CA . GLY A 1 221 ? 7.787 3.644 12.820 1.00 59.19 221 GLY A CA 1
ATOM 1556 C C . GLY A 1 221 ? 8.299 2.971 14.099 1.00 59.19 221 GLY A C 1
ATOM 1557 O O . GLY A 1 221 ? 7.496 2.426 14.849 1.00 59.19 221 GLY A O 1
ATOM 1558 N N . THR A 1 222 ? 9.608 3.002 14.360 1.00 55.84 222 THR A N 1
ATOM 1559 C CA . THR A 1 222 ? 10.232 2.356 15.530 1.00 55.84 222 THR A CA 1
ATOM 1560 C C . THR A 1 222 ? 10.497 3.305 16.700 1.00 55.84 222 THR A C 1
ATOM 1562 O O . THR A 1 222 ? 10.831 2.831 17.776 1.00 55.84 222 THR A O 1
ATOM 1565 N N . GLY A 1 223 ? 10.371 4.625 16.513 1.00 41.62 223 GLY A N 1
ATOM 1566 C CA . GLY A 1 223 ? 10.665 5.632 17.548 1.00 41.62 223 GLY A CA 1
ATOM 1567 C C . GLY A 1 223 ? 9.472 6.067 18.409 1.00 41.62 223 GLY A C 1
ATOM 1568 O O . GLY A 1 223 ? 9.620 6.977 19.215 1.00 41.62 223 GLY A O 1
ATOM 1569 N N . GLY A 1 224 ? 8.293 5.471 18.203 1.00 40.75 224 GLY A N 1
ATOM 1570 C CA . GLY A 1 224 ? 7.056 5.800 18.924 1.00 40.75 224 GLY A CA 1
ATOM 1571 C C . GLY A 1 224 ? 6.505 4.664 19.790 1.00 40.75 224 GLY A C 1
ATOM 1572 O O . GLY A 1 224 ? 5.320 4.696 20.112 1.00 40.75 224 GLY A O 1
ATOM 1573 N N . ALA A 1 225 ? 7.323 3.655 20.099 1.00 35.44 225 ALA A N 1
ATOM 1574 C CA . ALA A 1 225 ? 6.990 2.556 21.003 1.00 35.44 225 ALA A CA 1
ATOM 1575 C C . ALA A 1 225 ? 7.885 2.610 22.243 1.00 35.44 225 ALA A C 1
ATOM 1577 O O . ALA A 1 225 ? 9.100 2.850 22.059 1.00 35.44 225 ALA A O 1
#

Sequence (225 aa):
MTAIANALITHRPKTTAIGIALAAAALAAWFAGHRHQGGLGPLAAATAGTLAALYASAAATAWHRALRRKRRRDAEHAAADTVAYLAADLAAGTDPDRAITAAEPDWPAEAAATAARLRAALAIAAELGAPAAELCRRLADHLRETEQANARAHAQTASIRTTAALLIALPLAGIGFGELLGADALAFLLANPLGIAAAATAVGLQAAGAAWTAALIASVGTGGA

pLDDT: mean 71.99, std 16.13, range [32.97, 92.31]